Protein 2CJW (pdb70)

Structure (mmCIF, N/CA/C/O backbone):
data_2CJW
#
_entry.id   2CJW
#
_cell.length_a   116.617
_cell.length_b   116.617
_cell.length_c   81.409
_cell.angle_alpha   90.00
_cell.angle_beta   90.00
_cell.angle_gamma   120.00
#
_symmetry.space_group_name_H-M   'P 61'
#
loop_
_entity.id
_entity.type
_entity.pdbx_description
1 polymer 'GTP-BINDING PROTEIN GEM'
2 polymer 'GTP-BINDING PROTEIN GEM'
3 non-polymer "GUANOSINE-5'-DIPHOSPHATE"
4 non-polymer 'MAGNESIUM ION'
5 water water
#
loop_
_atom_site.group_PDB
_atom_site.id
_atom_site.type_symbol
_atom_site.label_atom_id
_atom_site.label_alt_id
_atom_site.label_comp_id
_atom_site.label_asym_id
_atom_site.label_entity_id
_atom_site.label_seq_id
_atom_site.pdbx_PDB_ins_code
_atom_site.Cartn_x
_atom_site.Cartn_y
_atom_site.Cartn_z
_atom_site.occupancy
_atom_site.B_iso_or_equiv
_atom_site.auth_seq_id
_atom_site.auth_comp_id
_atom_site.auth_asym_id
_atom_site.auth_atom_id
_atom_site.pdbx_PDB_model_num
ATOM 1 N N . MET A 1 4 ? 3.661 98.746 6.770 1.00 46.64 73 MET A N 1
ATOM 2 C CA . MET A 1 4 ? 2.930 97.609 6.130 1.00 46.46 73 MET A CA 1
ATOM 3 C C . MET A 1 4 ? 3.240 97.458 4.643 1.00 45.45 73 MET A C 1
ATOM 4 O O . MET A 1 4 ? 3.031 98.388 3.848 1.00 45.70 73 MET A O 1
ATOM 9 N N . THR A 1 5 ? 3.737 96.278 4.282 1.00 43.78 74 THR A N 1
ATOM 10 C CA . THR A 1 5 ? 4.038 95.947 2.894 1.00 42.26 74 THR A CA 1
ATOM 11 C C . THR A 1 5 ? 3.101 94.831 2.450 1.00 40.59 74 THR A C 1
ATOM 12 O O . THR A 1 5 ? 2.991 93.799 3.130 1.00 40.42 74 THR A O 1
ATOM 16 N N . TYR A 1 6 ? 2.433 95.038 1.313 1.00 38.31 75 TYR A N 1
ATOM 17 C CA . TYR A 1 6 ? 1.379 94.122 0.868 1.00 36.01 75 TYR A CA 1
ATOM 18 C C . TYR A 1 6 ? 1.849 93.121 -0.173 1.00 34.14 75 TYR A C 1
ATOM 19 O O . TYR A 1 6 ? 2.625 93.457 -1.060 1.00 33.42 75 TYR A O 1
ATOM 28 N N . TYR A 1 7 ? 1.345 91.896 -0.060 1.00 32.04 76 TYR A N 1
ATOM 29 C CA . TYR A 1 7 ? 1.638 90.835 -1.019 1.00 30.13 76 TYR A CA 1
ATOM 30 C C . TYR A 1 7 ? 0.323 90.217 -1.451 1.00 29.28 76 TYR A C 1
ATOM 31 O O . TYR A 1 7 ? -0.294 89.450 -0.706 1.00 28.79 76 TYR A O 1
ATOM 40 N N . ARG A 1 8 ? -0.120 90.578 -2.649 1.00 27.88 77 ARG A N 1
ATOM 41 C CA . ARG A 1 8 ? -1.390 90.110 -3.163 1.00 27.06 77 ARG A CA 1
ATOM 42 C C . ARG A 1 8 ? -1.184 88.759 -3.837 1.00 26.43 77 ARG A C 1
ATOM 43 O O . ARG A 1 8 ? -0.556 88.666 -4.904 1.00 25.98 77 ARG A O 1
ATOM 56 N N . VAL A 1 9 ? -1.708 87.719 -3.195 1.00 25.39 78 VAL A N 1
ATOM 57 C CA . VAL A 1 9 ? -1.466 86.331 -3.617 1.00 24.88 78 VAL A CA 1
ATOM 58 C C . VAL A 1 9 ? -2.781 85.709 -4.058 1.00 24.43 78 VAL A C 1
ATOM 59 O O . VAL A 1 9 ? -3.754 85.720 -3.315 1.00 24.46 78 VAL A O 1
ATOM 63 N N . VAL A 1 10 ? -2.813 85.169 -5.276 1.00 24.36 79 VAL A N 1
ATOM 64 C CA . VAL A 1 10 ? -4.048 84.647 -5.838 1.00 24.18 79 VAL A CA 1
ATOM 65 C C . VAL A 1 10 ? -3.965 83.137 -6.043 1.00 23.79 79 VAL A C 1
ATOM 66 O O . VAL A 1 10 ? -3.016 82.649 -6.645 1.00 24.26 79 VAL A O 1
ATOM 70 N N . LEU A 1 11 ? -4.965 82.417 -5.536 1.00 23.69 80 LEU A N 1
ATOM 71 C CA . LEU A 1 11 ? -5.083 80.971 -5.740 1.00 23.46 80 LEU A CA 1
ATOM 72 C C . LEU A 1 11 ? -5.913 80.679 -6.986 1.00 23.15 80 LEU A C 1
ATOM 73 O O . LEU A 1 11 ? -7.074 81.078 -7.075 1.00 23.87 80 LEU A O 1
ATOM 78 N N . ILE A 1 12 ? -5.317 79.977 -7.938 1.00 23.05 81 ILE A N 1
ATOM 79 C CA . ILE A 1 12 ? -6.057 79.495 -9.099 1.00 23.31 81 ILE A CA 1
ATOM 80 C C . ILE A 1 12 ? -5.755 78.003 -9.305 1.00 23.48 81 ILE A C 1
ATOM 81 O O . ILE A 1 12 ? -4.720 77.504 -8.837 1.00 23.19 81 ILE A O 1
ATOM 86 N N . GLY A 1 13 ? -6.678 77.301 -9.958 1.00 23.36 82 GLY A N 1
ATOM 87 C CA . GLY A 1 13 ? -6.576 75.864 -10.183 1.00 24.11 82 GLY A CA 1
ATOM 88 C C . GLY A 1 13 ? -7.938 75.234 -10.326 1.00 24.86 82 GLY A C 1
ATOM 89 O O . GLY A 1 13 ? -8.949 75.871 -10.002 1.00 24.87 82 GLY A O 1
ATOM 90 N N . GLU A 1 14 ? -7.979 73.990 -10.809 1.00 25.88 83 GLU A N 1
ATOM 91 C CA . GLU A 1 14 ? -9.243 73.262 -10.965 1.00 27.35 83 GLU A CA 1
ATOM 92 C C . GLU A 1 14 ? -10.033 73.134 -9.661 1.00 26.52 83 GLU A C 1
ATOM 93 O O . GLU A 1 14 ? -9.450 73.097 -8.574 1.00 24.82 83 GLU A O 1
ATOM 104 N N . GLN A 1 15 ? -11.357 73.138 -9.776 1.00 25.71 84 GLN A N 1
ATOM 105 C CA . GLN A 1 15 ? -12.216 72.899 -8.628 1.00 25.83 84 GLN A CA 1
ATOM 106 C C . GLN A 1 15 ? -11.833 71.595 -7.936 1.00 24.52 84 GLN A C 1
ATOM 107 O O . GLN A 1 15 ? -11.600 70.566 -8.588 1.00 24.02 84 GLN A O 1
ATOM 113 N N . GLY A 1 16 ? -11.739 71.660 -6.608 1.00 23.73 85 GLY A N 1
ATOM 114 C CA . GLY A 1 16 ? -11.536 70.468 -5.792 1.00 21.74 85 GLY A CA 1
ATOM 115 C C . GLY A 1 16 ? -10.087 70.144 -5.458 1.00 21.03 85 GLY A C 1
ATOM 116 O O . GLY A 1 16 ? -9.820 69.121 -4.833 1.00 21.65 85 GLY A O 1
ATOM 117 N N . VAL A 1 17 ? -9.147 70.990 -5.875 1.00 20.27 86 VAL A N 1
ATOM 118 C CA . VAL A 1 17 ? -7.725 70.688 -5.646 1.00 19.03 86 VAL A CA 1
ATOM 119 C C . VAL A 1 17 ? -7.259 71.098 -4.222 1.00 19.19 86 VAL A C 1
ATOM 120 O O . VAL A 1 17 ? -6.187 70.689 -3.779 1.00 18.65 86 VAL A O 1
ATOM 124 N N . GLY A 1 18 ? -8.070 71.899 -3.533 1.00 19.40 87 GLY A N 1
ATOM 125 C CA . GLY A 1 18 ? -7.780 72.325 -2.149 1.00 18.99 87 GLY A CA 1
ATOM 126 C C . GLY A 1 18 ? -7.410 73.785 -1.955 1.00 19.63 87 GLY A C 1
ATOM 127 O O . GLY A 1 18 ? -6.820 74.140 -0.933 1.00 19.01 87 GLY A O 1
ATOM 128 N N . LYS A 1 19 ? -7.773 74.646 -2.912 1.00 18.62 88 LYS A N 1
ATOM 129 C CA . LYS A 1 19 ? -7.501 76.077 -2.795 1.00 18.59 88 LYS A CA 1
ATOM 130 C C . LYS A 1 19 ? -8.135 76.686 -1.533 1.00 18.57 88 LYS A C 1
ATOM 131 O O . LYS A 1 19 ? -7.454 77.382 -0.774 1.00 18.14 88 LYS A O 1
ATOM 137 N N . SER A 1 20 ? -9.412 76.396 -1.308 1.00 18.22 89 SER A N 1
ATOM 138 C CA . SER A 1 20 ? -10.130 76.987 -0.154 1.00 19.44 89 SER A CA 1
ATOM 139 C C . SER A 1 20 ? -9.634 76.448 1.190 1.00 19.01 89 SER A C 1
ATOM 140 O O . SER A 1 20 ? -9.580 77.178 2.187 1.00 20.35 89 SER A O 1
ATOM 143 N N . THR A 1 21 ? -9.267 75.175 1.188 1.00 19.20 90 THR A N 1
ATOM 144 C CA . THR A 1 21 ? -8.738 74.479 2.361 1.00 18.83 90 THR A CA 1
ATOM 145 C C . THR A 1 21 ? -7.361 75.046 2.712 1.00 18.77 90 THR A C 1
ATOM 146 O O . THR A 1 21 ? -7.114 75.379 3.872 1.00 18.95 90 THR A O 1
ATOM 150 N N . LEU A 1 22 ? -6.480 75.204 1.718 1.00 17.93 91 LEU A N 1
ATOM 151 C CA . LEU A 1 22 ? -5.215 75.925 1.920 1.00 18.29 91 LEU A CA 1
ATOM 152 C C . LEU A 1 22 ? -5.403 77.338 2.499 1.00 19.05 91 LEU A C 1
ATOM 153 O O . LEU A 1 22 ? -4.739 77.720 3.498 1.00 18.41 91 LEU A O 1
ATOM 158 N N . ALA A 1 23 ? -6.300 78.105 1.879 1.00 18.77 92 ALA A N 1
ATOM 159 C CA . ALA A 1 23 ? -6.608 79.468 2.332 1.00 19.46 92 ALA A CA 1
ATOM 160 C C . ALA A 1 23 ? -7.070 79.503 3.795 1.00 20.31 92 ALA A C 1
ATOM 161 O O . ALA A 1 23 ? -6.624 80.354 4.582 1.00 20.66 92 ALA A O 1
ATOM 163 N N . ASN A 1 24 ? -7.962 78.588 4.143 1.00 20.79 93 ASN A N 1
ATOM 164 C CA . ASN A 1 24 ? -8.543 78.557 5.482 1.00 22.60 93 ASN A CA 1
ATOM 165 C C . ASN A 1 24 ? -7.583 78.058 6.558 1.00 23.13 93 ASN A C 1
ATOM 166 O O . ASN A 1 24 ? -7.618 78.554 7.690 1.00 22.85 93 ASN A O 1
ATOM 171 N N . ILE A 1 25 ? -6.728 77.098 6.192 1.00 22.94 94 ILE A N 1
ATOM 172 C CA . ILE A 1 25 ? -5.614 76.676 7.049 1.00 23.62 94 ILE A CA 1
ATOM 173 C C . ILE A 1 25 ? -4.639 77.821 7.317 1.00 24.20 94 ILE A C 1
ATOM 174 O O . ILE A 1 25 ? -4.223 78.037 8.464 1.00 23.63 94 ILE A O 1
ATOM 179 N N . PHE A 1 26 ? -4.286 78.554 6.266 1.00 24.48 95 PHE A N 1
ATOM 180 C CA . PHE A 1 26 ? -3.436 79.738 6.372 1.00 25.99 95 PHE A CA 1
ATOM 181 C C . PHE A 1 26 ? -4.054 80.783 7.314 1.00 26.83 95 PHE A C 1
ATOM 182 O O . PHE A 1 26 ? -3.366 81.302 8.191 1.00 26.90 95 PHE A O 1
ATOM 190 N N . ALA A 1 27 ? -5.345 81.059 7.120 1.00 27.53 96 ALA A N 1
ATOM 191 C CA . ALA A 1 27 ? -6.105 82.024 7.932 1.00 29.75 96 ALA A CA 1
ATOM 192 C C . ALA A 1 27 ? -6.268 81.574 9.389 1.00 31.00 96 ALA A C 1
ATOM 193 O O . ALA A 1 27 ? -6.226 82.399 10.303 1.00 30.95 96 ALA A O 1
ATOM 195 N N . GLY A 1 28 ? -6.465 80.267 9.580 1.00 32.27 97 GLY A N 1
ATOM 196 C CA . GLY A 1 28 ? -6.665 79.670 10.901 1.00 34.37 97 GLY A CA 1
ATOM 197 C C . GLY A 1 28 ? -5.414 79.657 11.758 1.00 35.72 97 GLY A C 1
ATOM 198 O O . GLY A 1 28 ? -5.483 79.920 12.964 1.00 36.02 97 GLY A O 1
ATOM 199 N N . VAL A 1 29 ? -4.271 79.361 11.140 1.00 36.37 98 VAL A N 1
ATOM 200 C CA . VAL A 1 29 ? -2.995 79.289 11.850 1.00 37.82 98 VAL A CA 1
ATOM 201 C C . VAL A 1 29 ? -2.524 80.670 12.333 1.00 38.97 98 VAL A C 1
ATOM 202 O O . VAL A 1 29 ? -2.029 80.804 13.462 1.00 39.26 98 VAL A O 1
ATOM 206 N N . HIS A 1 30 ? -2.704 81.690 11.493 1.00 39.85 99 HIS A N 1
ATOM 207 C CA . HIS A 1 30 ? -2.197 83.035 11.782 1.00 40.88 99 HIS A CA 1
ATOM 208 C C . HIS A 1 30 ? -3.272 83.934 12.384 1.00 41.93 99 HIS A C 1
ATOM 209 O O . HIS A 1 30 ? -4.404 83.984 11.892 1.00 41.97 99 HIS A O 1
ATOM 216 N N . ASP A 1 31 ? -2.915 84.629 13.463 1.00 42.99 100 ASP A N 1
ATOM 217 C CA . ASP A 1 31 ? -3.877 85.438 14.214 1.00 44.27 100 ASP A CA 1
ATOM 218 C C . ASP A 1 31 ? -4.291 86.688 13.444 1.00 45.03 100 ASP A C 1
ATOM 219 O O . ASP A 1 31 ? -3.444 87.384 12.884 1.00 45.47 100 ASP A O 1
ATOM 224 N N . SER A 1 32 ? -5.595 86.953 13.405 1.00 45.70 101 SER A N 1
ATOM 225 C CA . SER A 1 32 ? -6.121 88.166 12.779 1.00 46.32 101 SER A CA 1
ATOM 226 C C . SER A 1 32 ? -7.147 87.857 11.699 1.00 46.55 101 SER A C 1
ATOM 227 O O . SER A 1 32 ? -8.337 87.713 11.982 1.00 47.19 101 SER A O 1
ATOM 237 N N . GLU A 1 38 ? -12.095 92.585 5.513 1.00 55.08 107 GLU A N 1
ATOM 238 C CA . GLU A 1 38 ? -13.325 91.799 5.679 1.00 54.07 107 GLU A CA 1
ATOM 239 C C . GLU A 1 38 ? -14.453 92.254 4.752 1.00 53.47 107 GLU A C 1
ATOM 240 O O . GLU A 1 38 ? -15.314 91.454 4.367 1.00 53.66 107 GLU A O 1
ATOM 246 N N . VAL A 1 39 ? -14.433 93.539 4.396 1.00 52.53 108 VAL A N 1
ATOM 247 C CA . VAL A 1 39 ? -15.414 94.136 3.479 1.00 51.47 108 VAL A CA 1
ATOM 248 C C . VAL A 1 39 ? -15.366 93.535 2.054 1.00 50.58 108 VAL A C 1
ATOM 249 O O . VAL A 1 39 ? -16.359 93.571 1.323 1.00 50.46 108 VAL A O 1
ATOM 253 N N . LEU A 1 40 ? -14.219 92.966 1.680 1.00 49.60 109 LEU A N 1
ATOM 254 C CA . LEU A 1 40 ? -14.041 92.348 0.356 1.00 48.66 109 LEU A CA 1
ATOM 255 C C . LEU A 1 40 ? -14.808 91.035 0.179 1.00 47.78 109 LEU A C 1
ATOM 256 O O . LEU A 1 40 ? -15.062 90.605 -0.954 1.00 47.75 109 LEU A O 1
ATOM 261 N N . GLY A 1 41 ? -15.167 90.401 1.292 1.00 46.37 110 GLY A N 1
ATOM 262 C CA . GLY A 1 41 ? -15.989 89.194 1.246 1.00 44.71 110 GLY A CA 1
ATOM 263 C C . GLY A 1 41 ? -15.342 87.960 1.838 1.00 43.18 110 GLY A C 1
ATOM 264 O O . GLY A 1 41 ? -14.208 88.005 2.316 1.00 42.83 110 GLY A O 1
ATOM 265 N N . GLU A 1 42 ? -16.077 86.852 1.776 1.00 41.91 111 GLU A N 1
ATOM 266 C CA . GLU A 1 42 ? -15.684 85.595 2.413 1.00 40.82 111 GLU A CA 1
ATOM 267 C C . GLU A 1 42 ? -14.542 84.836 1.714 1.00 39.34 111 GLU A C 1
ATOM 268 O O . GLU A 1 42 ? -14.045 83.849 2.248 1.00 39.26 111 GLU A O 1
ATOM 274 N N . ASP A 1 43 ? -14.118 85.296 0.539 1.00 37.19 112 ASP A N 1
ATOM 275 C CA . ASP A 1 43 ? -13.051 84.603 -0.196 1.00 35.69 112 ASP A CA 1
ATOM 276 C C . ASP A 1 43 ? -11.703 85.346 -0.213 1.00 34.52 112 ASP A C 1
ATOM 277 O O . ASP A 1 43 ? -10.797 84.996 -0.973 1.00 34.18 112 ASP A O 1
ATOM 282 N N . THR A 1 44 ? -11.585 86.353 0.648 1.00 33.30 113 THR A N 1
ATOM 283 C CA . THR A 1 44 ? -10.364 87.127 0.824 1.00 32.26 113 THR A CA 1
ATOM 284 C C . THR A 1 44 ? -9.878 86.965 2.273 1.00 32.21 113 THR A C 1
ATOM 285 O O . THR A 1 44 ? -10.677 87.029 3.210 1.00 31.59 113 THR A O 1
ATOM 289 N N . TYR A 1 45 ? -8.574 86.740 2.437 1.00 31.52 114 TYR A N 1
ATOM 290 C CA . TYR A 1 45 ? -7.964 86.510 3.748 1.00 31.36 114 TYR A CA 1
ATOM 291 C C . TYR A 1 45 ? -6.733 87.392 3.867 1.00 31.55 114 TYR A C 1
ATOM 292 O O . TYR A 1 45 ? -5.941 87.478 2.936 1.00 32.04 114 TYR A O 1
ATOM 301 N N . GLU A 1 46 ? -6.585 88.075 4.996 1.00 31.73 115 GLU A N 1
ATOM 302 C CA . GLU A 1 46 ? -5.425 88.934 5.216 1.00 32.09 115 GLU A CA 1
ATOM 303 C C . GLU A 1 46 ? -4.736 88.523 6.502 1.00 32.18 115 GLU A C 1
ATOM 304 O O . GLU A 1 46 ? -5.378 88.458 7.552 1.00 31.87 115 GLU A O 1
ATOM 310 N N . ARG A 1 47 ? -3.439 88.239 6.402 1.00 32.26 116 ARG A N 1
ATOM 311 C CA . ARG A 1 47 ? -2.617 87.875 7.555 1.00 32.51 116 ARG A CA 1
ATOM 312 C C . ARG A 1 47 ? -1.229 88.475 7.407 1.00 32.72 116 ARG A C 1
ATOM 313 O O . ARG A 1 47 ? -0.695 88.557 6.298 1.00 32.23 116 ARG A O 1
ATOM 321 N N . THR A 1 48 ? -0.645 88.903 8.527 1.00 33.19 117 THR A N 1
ATOM 322 C CA . THR A 1 48 ? 0.730 89.394 8.524 1.00 33.72 117 THR A CA 1
ATOM 323 C C . THR A 1 48 ? 1.702 88.364 9.103 1.00 34.45 117 THR A C 1
ATOM 324 O O . THR A 1 48 ? 1.510 87.846 10.211 1.00 34.42 117 THR A O 1
ATOM 328 N N . LEU A 1 49 ? 2.739 88.080 8.322 1.00 35.24 118 LEU A N 1
ATOM 329 C CA . LEU A 1 49 ? 3.772 87.110 8.653 1.00 36.36 118 LEU A CA 1
ATOM 330 C C . LEU A 1 49 ? 5.112 87.788 8.882 1.00 36.56 118 LEU A C 1
ATOM 331 O O . LEU A 1 49 ? 5.361 88.881 8.373 1.00 36.57 118 LEU A O 1
ATOM 336 N N . MET A 1 50 ? 5.975 87.123 9.641 1.00 36.71 119 MET A N 1
ATOM 337 C CA . MET A 1 50 ? 7.369 87.521 9.743 1.00 37.35 119 MET A CA 1
ATOM 338 C C . MET A 1 50 ? 8.171 86.669 8.771 1.00 37.31 119 MET A C 1
ATOM 339 O O . MET A 1 50 ? 8.144 85.442 8.855 1.00 37.95 119 MET A O 1
ATOM 344 N N . VAL A 1 51 ? 8.866 87.313 7.836 1.00 37.36 120 VAL A N 1
ATOM 345 C CA . VAL A 1 51 ? 9.730 86.597 6.889 1.00 37.53 120 VAL A CA 1
ATOM 346 C C . VAL A 1 51 ? 11.105 87.258 6.836 1.00 38.03 120 VAL A C 1
ATOM 347 O O . VAL A 1 51 ? 11.228 88.437 6.487 1.00 38.04 120 VAL A O 1
ATOM 351 N N . ASP A 1 52 ? 12.132 86.485 7.190 1.00 38.91 121 ASP A N 1
ATOM 352 C CA . ASP A 1 52 ? 13.520 86.954 7.242 1.00 39.58 121 ASP A CA 1
ATOM 353 C C . ASP A 1 52 ? 13.679 88.250 8.047 1.00 40.09 121 ASP A C 1
ATOM 354 O O . ASP A 1 52 ? 14.419 89.155 7.646 1.00 40.22 121 ASP A O 1
ATOM 359 N N . GLY A 1 53 ? 12.972 88.325 9.177 1.00 40.48 122 GLY A N 1
ATOM 360 C CA . GLY A 1 53 ? 13.042 89.473 10.084 1.00 40.75 122 GLY A CA 1
ATOM 361 C C . GLY A 1 53 ? 12.350 90.732 9.592 1.00 40.80 122 GLY A C 1
ATOM 362 O O . GLY A 1 53 ? 12.736 91.845 9.965 1.00 41.23 122 GLY A O 1
ATOM 363 N N . GLU A 1 54 ? 11.328 90.562 8.755 1.00 40.46 123 GLU A N 1
ATOM 364 C CA . GLU A 1 54 ? 10.550 91.686 8.244 1.00 40.01 123 GLU A CA 1
ATOM 365 C C . GLU A 1 54 ? 9.10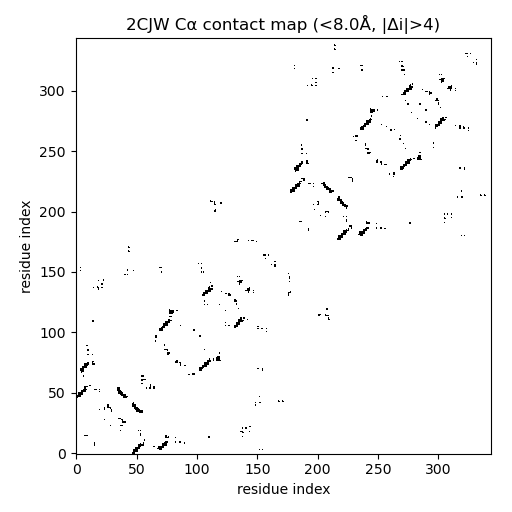4 91.255 8.046 1.00 39.19 123 GLU A C 1
ATOM 366 O O . GLU A 1 54 ? 8.845 90.166 7.521 1.00 38.96 123 GLU A O 1
ATOM 372 N N . SER A 1 55 ? 8.172 92.106 8.480 1.00 37.95 124 SER A N 1
ATOM 373 C CA . SER A 1 55 ? 6.742 91.824 8.384 1.00 36.82 124 SER A CA 1
ATOM 374 C C . SER A 1 55 ? 6.274 91.818 6.933 1.00 35.84 124 SER A C 1
ATOM 375 O O . SER A 1 55 ? 6.746 92.609 6.110 1.00 35.83 124 SER A O 1
ATOM 378 N N . ALA A 1 56 ? 5.344 90.917 6.637 1.00 34.34 125 ALA A N 1
ATOM 379 C CA . ALA A 1 56 ? 4.795 90.761 5.305 1.00 32.97 125 ALA A CA 1
ATOM 380 C C . ALA A 1 56 ? 3.299 90.553 5.426 1.00 31.95 125 ALA A C 1
ATOM 381 O O . ALA A 1 56 ? 2.846 89.594 6.055 1.00 31.96 125 ALA A O 1
ATOM 383 N N . THR A 1 57 ? 2.526 91.460 4.843 1.00 30.96 126 THR A N 1
ATOM 384 C CA . THR A 1 57 ? 1.073 91.375 4.916 1.00 30.40 126 THR A CA 1
ATOM 385 C C . THR A 1 57 ? 0.520 90.745 3.639 1.00 29.88 126 THR A C 1
ATOM 386 O O . THR A 1 57 ? 0.486 91.377 2.577 1.00 29.18 126 THR A O 1
ATOM 390 N N . ILE A 1 58 ? 0.107 89.488 3.757 1.00 28.93 127 ILE A N 1
ATOM 391 C CA . ILE A 1 58 ? -0.418 88.738 2.626 1.00 28.33 127 ILE A CA 1
ATOM 392 C C . ILE A 1 58 ? -1.917 88.986 2.501 1.00 28.06 127 ILE A C 1
ATOM 393 O O . ILE A 1 58 ? -2.671 88.830 3.468 1.00 27.89 127 ILE A O 1
ATOM 398 N N . ILE A 1 59 ? -2.336 89.427 1.318 1.00 26.98 128 ILE A N 1
ATOM 399 C CA . ILE A 1 59 ? -3.745 89.485 0.992 1.00 26.42 128 ILE A CA 1
ATOM 400 C C . ILE A 1 59 ? -4.011 88.302 0.075 1.00 26.56 128 ILE A C 1
ATOM 401 O O . ILE A 1 59 ? -3.573 88.297 -1.085 1.00 25.92 128 ILE A O 1
ATOM 406 N N . LEU A 1 60 ? -4.726 87.308 0.596 1.00 25.86 129 LEU A N 1
ATOM 407 C CA . LEU A 1 60 ? -4.896 86.050 -0.120 1.00 26.44 129 LEU A CA 1
ATOM 408 C C . LEU A 1 60 ? -6.280 85.951 -0.743 1.00 26.91 129 LEU A C 1
ATOM 409 O O . LEU A 1 60 ? -7.304 85.993 -0.061 1.00 27.11 129 LEU A O 1
ATOM 414 N N . LEU A 1 61 ? -6.294 85.820 -2.063 1.00 27.58 130 LEU A N 1
ATOM 415 C CA . LEU A 1 61 ? -7.530 85.864 -2.819 1.00 28.54 130 LEU A CA 1
ATOM 416 C C . LE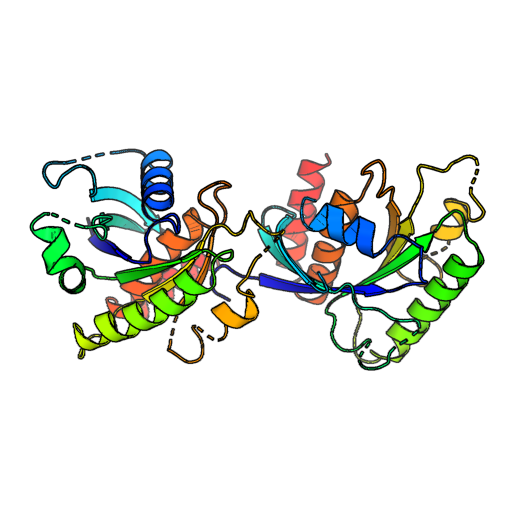U A 1 61 ? -7.895 84.482 -3.355 1.00 29.40 130 LEU A C 1
ATOM 417 O O . LEU A 1 61 ? -7.142 83.885 -4.137 1.00 28.81 130 LEU A O 1
ATOM 422 N N . ASP A 1 62 ? -9.050 83.985 -2.911 1.00 29.92 131 ASP A N 1
ATOM 423 C CA . ASP A 1 62 ? -9.542 82.659 -3.266 1.00 31.42 131 ASP A CA 1
ATOM 424 C C . ASP A 1 62 ? -10.920 82.722 -3.953 1.00 32.77 131 ASP A C 1
ATOM 425 O O . ASP A 1 62 ? -11.857 82.046 -3.547 1.00 32.95 131 ASP A O 1
ATOM 430 N N . MET A 1 63 ? -11.064 83.530 -4.997 1.00 35.22 132 MET A N 1
ATOM 431 C CA . MET A 1 63 ? -12.377 83.591 -5.657 1.00 37.30 132 MET A CA 1
ATOM 432 C C . MET A 1 63 ? -12.375 83.116 -7.122 1.00 38.41 132 MET A C 1
ATOM 433 O O . MET A 1 63 ? -13.093 83.670 -7.964 1.00 38.31 132 MET A O 1
ATOM 438 N N . TRP A 1 64 ? -11.592 82.071 -7.400 1.00 39.28 133 TRP A N 1
ATOM 439 C CA . TRP A 1 64 ? -11.489 81.498 -8.754 1.00 40.57 133 TRP A CA 1
ATOM 440 C C . TRP A 1 64 ? -12.788 80.837 -9.254 1.00 41.52 133 TRP A C 1
ATOM 441 O O . TRP A 1 64 ? -13.141 80.967 -10.432 1.00 41.62 133 TRP A O 1
ATOM 452 N N . GLU A 1 65 ? -13.487 80.138 -8.358 1.00 42.59 134 GLU A N 1
ATOM 453 C CA . GLU A 1 65 ? -14.716 79.405 -8.694 1.00 43.77 134 GLU A CA 1
ATOM 454 C C . GLU A 1 65 ? -15.856 80.332 -9.129 1.00 44.60 134 GLU A C 1
ATOM 455 O O . GLU A 1 65 ? -16.069 81.399 -8.538 1.00 44.65 134 GLU A O 1
ATOM 461 N N . ASN A 1 66 ? -16.582 79.907 -10.165 1.00 45.31 135 ASN A N 1
ATOM 462 C CA . ASN A 1 66 ? -17.734 80.649 -10.689 1.00 45.99 135 ASN A CA 1
ATOM 463 C C . ASN A 1 66 ? -18.779 81.010 -9.629 1.00 46.40 135 ASN A C 1
ATOM 464 O O . ASN A 1 66 ? -19.249 80.150 -8.880 1.00 46.94 135 ASN A O 1
ATOM 469 N N . GLU A 1 71 ? -17.712 88.806 -6.556 1.00 53.00 140 GLU A N 1
ATOM 470 C CA . GLU A 1 71 ? -18.121 88.626 -7.948 1.00 52.83 140 GLU A CA 1
ATOM 471 C C . GLU A 1 71 ? -17.262 89.441 -8.924 1.00 52.36 140 GLU A C 1
ATOM 472 O O . GLU A 1 71 ? -16.802 88.906 -9.939 1.00 52.27 140 GLU A O 1
ATOM 478 N N . TRP A 1 72 ? -17.055 90.728 -8.625 1.00 51.76 141 TRP A N 1
ATOM 479 C CA . TRP A 1 72 ? -16.220 91.580 -9.485 1.00 51.03 141 TRP A CA 1
ATOM 480 C C . TRP A 1 72 ? -14.782 91.064 -9.538 1.00 50.44 141 TRP A C 1
ATOM 481 O O . TRP A 1 72 ? -14.220 90.890 -10.619 1.00 50.17 141 TRP A O 1
ATOM 492 N N . LEU A 1 73 ? -14.198 90.816 -8.366 1.00 49.83 142 LEU A N 1
ATOM 493 C CA . LEU A 1 73 ? -12.840 90.283 -8.274 1.00 49.53 142 LEU A CA 1
ATOM 494 C C . LEU A 1 73 ? -12.659 88.961 -9.027 1.00 49.17 142 LEU 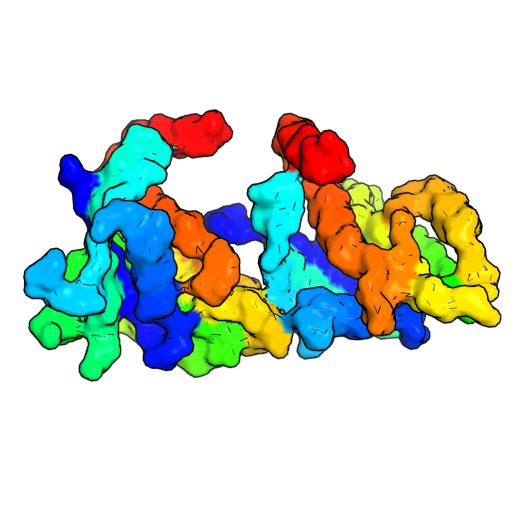A C 1
ATOM 495 O O . LEU A 1 73 ? -11.598 88.719 -9.600 1.00 49.09 142 LEU A O 1
ATOM 500 N N . HIS A 1 74 ? -13.696 88.126 -9.035 1.00 49.05 143 HIS A N 1
ATOM 501 C CA . HIS A 1 74 ? -13.666 86.855 -9.763 1.00 49.16 143 HIS A CA 1
ATOM 502 C C . HIS A 1 74 ? -13.375 87.049 -11.253 1.00 49.06 143 HIS A C 1
ATOM 503 O O . HIS A 1 74 ? -12.541 86.338 -11.825 1.00 48.94 143 HIS A O 1
ATOM 510 N N . ASP A 1 75 ? -14.056 88.020 -11.862 1.00 48.87 144 ASP A N 1
ATOM 511 C CA . ASP A 1 75 ? -13.916 88.315 -13.291 1.00 48.78 144 ASP A CA 1
ATOM 512 C C . ASP A 1 75 ? -12.594 89.006 -13.631 1.00 48.25 144 ASP A C 1
ATOM 513 O O . ASP A 1 75 ? -12.298 89.241 -14.803 1.00 48.60 144 ASP A O 1
ATOM 518 N N . HIS A 1 76 ? -11.803 89.330 -12.610 1.00 47.44 145 HIS A N 1
ATOM 519 C CA . HIS A 1 76 ? -10.540 90.038 -12.813 1.00 46.82 145 HIS A CA 1
ATOM 520 C C . HIS A 1 76 ? -9.372 89.388 -12.058 1.00 46.26 145 HIS A C 1
ATOM 521 O O . HIS A 1 76 ? -8.352 90.035 -11.793 1.00 45.82 145 HIS A O 1
ATOM 528 N N . CYS A 1 77 ? -9.524 88.100 -11.740 1.00 45.79 146 CYS A N 1
ATOM 529 C CA . CYS A 1 77 ? -8.530 87.357 -10.945 1.00 45.38 146 CYS A CA 1
ATOM 530 C C . CYS A 1 77 ? -7.109 87.415 -11.517 1.00 44.45 146 CYS A C 1
ATOM 531 O O . CYS A 1 77 ? -6.140 87.512 -10.761 1.00 44.07 146 CYS A O 1
ATOM 534 N N . MET A 1 78 ? -6.994 87.376 -12.846 1.00 43.78 147 MET A N 1
ATOM 535 C CA . MET A 1 78 ? -5.686 87.383 -13.526 1.00 43.25 147 MET A CA 1
ATOM 536 C C . MET A 1 78 ? -4.930 88.717 -13.468 1.00 42.75 147 MET A C 1
ATOM 537 O O . MET A 1 78 ? -3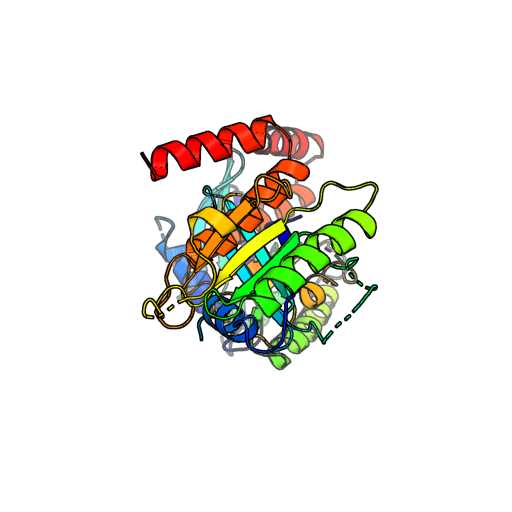.734 88.767 -13.768 1.00 42.11 147 MET A O 1
ATOM 542 N N . GLN A 1 79 ? -5.616 89.784 -13.062 1.00 42.37 148 GLN A N 1
ATOM 543 C CA . GLN A 1 79 ? -5.048 91.133 -13.146 1.00 42.25 148 GLN A CA 1
ATOM 544 C C . GLN A 1 79 ? -4.566 91.759 -11.834 1.00 41.54 148 GLN A C 1
ATOM 545 O O . GLN A 1 79 ? -3.781 92.712 -11.855 1.00 42.10 148 GLN A O 1
ATOM 551 N N . VAL A 1 80 ? -5.009 91.223 -10.702 1.00 40.53 149 VAL A N 1
ATOM 552 C CA . VAL A 1 80 ? -4.806 91.900 -9.415 1.00 39.39 149 VAL A CA 1
ATOM 553 C C . VAL A 1 80 ? -3.626 91.401 -8.574 1.00 38.21 149 VAL A C 1
ATOM 554 O O . VAL A 1 80 ? -3.098 92.136 -7.732 1.00 38.45 149 VAL A O 1
ATOM 558 N N . GLY A 1 81 ? -3.210 90.161 -8.807 1.00 36.27 150 GLY A N 1
ATOM 559 C CA . GLY A 1 81 ? -2.158 89.546 -8.003 1.00 34.39 150 GLY A CA 1
ATOM 560 C C . GLY A 1 81 ? -0.751 90.036 -8.265 1.00 33.15 150 GLY A C 1
ATOM 561 O O . GLY A 1 81 ? -0.410 90.407 -9.396 1.00 33.36 150 GLY A O 1
ATOM 562 N N . ASP A 1 82 ? 0.056 90.044 -7.204 1.00 31.45 151 ASP A N 1
ATOM 563 C CA . ASP A 1 82 ? 1.504 90.214 -7.281 1.00 30.14 151 ASP A CA 1
ATOM 564 C C . ASP A 1 82 ? 2.159 88.875 -7.521 1.00 29.13 151 ASP A C 1
ATOM 565 O O . ASP A 1 82 ? 3.337 88.809 -7.865 1.00 29.08 151 ASP A O 1
ATOM 570 N N . ALA A 1 83 ? 1.398 87.806 -7.300 1.00 27.75 152 ALA A N 1
ATOM 571 C CA . ALA A 1 83 ? 1.935 86.455 -7.315 1.00 26.63 152 ALA A CA 1
ATOM 572 C C . ALA A 1 83 ? 0.802 85.455 -7.372 1.00 25.87 152 ALA A C 1
ATOM 573 O O . ALA A 1 83 ? -0.270 85.676 -6.796 1.00 25.35 152 ALA A O 1
ATOM 575 N N . TYR A 1 84 ? 1.042 84.356 -8.083 1.00 24.97 153 TYR A N 1
ATOM 576 C CA . TYR A 1 84 ? 0.001 83.371 -8.341 1.00 24.23 153 TYR A CA 1
ATOM 577 C C . TYR A 1 84 ? 0.410 81.995 -7.850 1.00 23.28 153 TYR A C 1
ATOM 578 O O . TYR A 1 84 ? 1.536 81.558 -8.041 1.00 23.47 153 TYR A O 1
ATOM 587 N N . LEU A 1 85 ? -0.524 81.338 -7.179 1.00 22.58 154 LEU A N 1
ATOM 588 C CA . LEU A 1 85 ? -0.344 79.971 -6.777 1.00 21.15 154 LEU A CA 1
ATOM 589 C C . LEU A 1 85 ? -1.219 79.140 -7.694 1.00 20.03 154 LEU A C 1
ATOM 590 O O . LEU A 1 85 ? -2.452 79.206 -7.652 1.00 19.23 154 LEU A O 1
ATOM 595 N N . ILE A 1 86 ? -0.565 78.376 -8.552 1.00 19.40 155 ILE A N 1
ATOM 596 C CA . ILE A 1 86 ? -1.289 77.486 -9.443 1.00 19.25 155 ILE A CA 1
ATOM 597 C C . ILE A 1 86 ? -1.287 76.107 -8.820 1.00 18.12 155 ILE A C 1
ATOM 598 O O . ILE A 1 86 ? -0.267 75.413 -8.807 1.00 18.47 155 ILE A O 1
ATOM 603 N N . VAL A 1 87 ? -2.452 75.716 -8.314 1.00 18.34 156 VAL A N 1
ATOM 604 C CA . VAL A 1 87 ? -2.590 74.512 -7.510 1.00 17.25 156 VAL A CA 1
ATOM 605 C C . VAL A 1 87 ? -3.206 73.385 -8.311 1.00 17.33 156 VAL A C 1
ATOM 606 O O . VAL A 1 87 ? -4.202 73.575 -9.021 1.00 18.22 156 VAL A O 1
ATOM 610 N N . TYR A 1 88 ? -2.606 72.212 -8.182 1.00 16.62 157 TYR A N 1
ATOM 611 C CA . TYR A 1 88 ? -3.222 70.982 -8.653 1.00 16.80 157 TYR A CA 1
ATOM 612 C C . TYR A 1 88 ? -3.248 70.002 -7.498 1.00 16.99 157 TYR A C 1
ATOM 613 O O . TYR A 1 88 ? -2.636 70.245 -6.450 1.00 17.23 157 TYR A O 1
ATOM 622 N N . SER A 1 89 ? -3.988 68.913 -7.667 1.00 16.82 158 SER A N 1
ATOM 623 C CA . SER A 1 89 ? -3.905 67.812 -6.713 1.00 17.73 158 SER A CA 1
ATOM 624 C C . SER A 1 89 ? -3.034 66.702 -7.274 1.00 17.84 158 SER A C 1
ATOM 625 O O . SER A 1 89 ? -3.226 66.280 -8.422 1.00 17.75 158 SER A O 1
ATOM 628 N N . ILE A 1 90 ? -2.088 66.221 -6.469 1.00 17.99 159 ILE A N 1
ATOM 629 C CA . ILE A 1 90 ? -1.217 65.104 -6.888 1.00 18.52 159 ILE A CA 1
ATOM 630 C C . ILE A 1 90 ? -1.991 63.828 -7.241 1.00 18.90 159 ILE A C 1
ATOM 631 O O . ILE A 1 90 ? -1.442 62.938 -7.892 1.00 19.08 159 ILE A O 1
ATOM 636 N N . THR A 1 91 ? -3.256 63.744 -6.810 1.00 19.74 160 THR A N 1
ATOM 637 C CA . THR A 1 91 ? -4.088 62.567 -7.082 1.00 20.40 160 THR A CA 1
ATOM 638 C C . THR A 1 91 ? -4.940 62.698 -8.352 1.00 20.82 160 THR A C 1
ATOM 639 O O . THR A 1 91 ? -5.654 61.763 -8.704 1.00 21.57 160 THR A O 1
ATOM 643 N N . ASP A 1 92 ? -4.861 63.843 -9.034 1.00 21.30 161 ASP A N 1
ATOM 644 C CA . ASP A 1 92 ? -5.747 64.113 -10.175 1.00 21.43 161 ASP A CA 1
ATOM 645 C C . ASP A 1 92 ? -4.973 64.661 -11.385 1.00 20.22 161 ASP A C 1
ATOM 646 O O . ASP A 1 92 ? -4.627 65.842 -11.443 1.00 18.69 161 ASP A O 1
ATOM 651 N N . ARG A 1 93 ? -4.703 63.786 -12.348 1.00 20.08 162 ARG A N 1
ATOM 652 C CA . ARG A 1 93 ? -3.967 64.174 -13.557 1.00 20.12 162 ARG A CA 1
ATOM 653 C C . ARG A 1 93 ? -4.635 65.337 -14.281 1.00 19.80 162 ARG A C 1
ATOM 654 O O . ARG A 1 93 ? -3.961 66.230 -14.773 1.00 20.20 162 ARG A O 1
ATOM 662 N N . ALA A 1 94 ? -5.963 65.320 -14.322 1.00 19.71 163 ALA A N 1
ATOM 663 C CA . ALA A 1 94 ? -6.741 66.348 -15.005 1.00 19.62 163 ALA A CA 1
ATOM 664 C C . ALA A 1 94 ? -6.456 67.752 -14.451 1.00 18.99 163 ALA A C 1
ATOM 665 O O . ALA A 1 94 ? -6.341 68.730 -15.205 1.00 18.17 163 ALA A O 1
ATOM 667 N N . SER A 1 95 ? -6.315 67.843 -13.122 1.00 18.17 164 SER A N 1
ATOM 668 C CA . SER A 1 95 ? -5.992 69.107 -12.467 1.00 17.06 164 SER A CA 1
ATOM 669 C C . SER A 1 95 ? -4.580 69.596 -12.811 1.00 16.55 164 SER A C 1
ATOM 670 O O . SER A 1 95 ? -4.351 70.802 -12.898 1.00 15.83 164 SER A O 1
ATOM 673 N N . PHE A 1 96 ? -3.648 68.657 -13.000 1.00 16.53 165 PHE A N 1
ATOM 674 C CA . PHE A 1 96 ? -2.268 68.955 -13.407 1.00 17.17 165 PHE A CA 1
ATOM 675 C C . PHE A 1 96 ? -2.267 69.573 -14.817 1.00 17.44 165 PHE A C 1
ATOM 676 O O . PHE A 1 96 ? -1.600 70.577 -15.068 1.00 17.10 165 PHE A O 1
ATOM 684 N N . GLU A 1 97 ? -3.053 68.977 -15.717 1.00 18.53 166 GLU A N 1
ATOM 685 C CA . GLU A 1 97 ? -3.252 69.541 -17.065 1.00 20.09 166 GLU A CA 1
ATOM 686 C C . GLU A 1 97 ? -3.916 70.905 -17.037 1.00 20.54 166 GLU A C 1
ATOM 687 O O . GLU A 1 97 ? -3.498 71.816 -17.751 1.00 21.32 166 GLU A O 1
ATOM 693 N N . LYS A 1 98 ? -4.928 71.058 -16.188 1.00 21.30 167 LYS A N 1
ATOM 694 C CA . LYS A 1 98 ? -5.567 72.343 -16.010 1.00 22.45 167 LYS A CA 1
ATOM 695 C C . LYS A 1 98 ? -4.565 73.415 -15.584 1.00 21.97 167 LYS A C 1
ATOM 696 O O . LYS A 1 98 ? -4.671 74.575 -16.009 1.00 22.10 167 LYS A O 1
ATOM 702 N N . ALA A 1 99 ? -3.573 73.033 -14.768 1.00 21.63 168 ALA A N 1
ATOM 703 C CA . ALA A 1 99 ? -2.550 73.994 -14.326 1.00 21.54 168 ALA A CA 1
ATOM 704 C C . ALA A 1 99 ? -1.759 74.588 -15.500 1.00 21.82 168 ALA A C 1
ATOM 705 O O . ALA A 1 99 ? -1.382 75.760 -15.478 1.00 20.96 168 ALA A O 1
ATOM 707 N N . SER A 1 100 ? -1.511 73.777 -16.525 1.00 22.78 169 SER A N 1
ATOM 708 C CA . SER A 1 100 ? -0.876 74.265 -17.754 1.00 23.28 169 SER A CA 1
ATOM 709 C C . SER A 1 100 ? -1.750 75.289 -18.494 1.00 23.50 169 SER A C 1
ATOM 710 O O . SER A 1 100 ? -1.254 76.334 -18.925 1.00 24.21 169 SER A O 1
ATOM 713 N N . GLU A 1 101 ? -3.030 74.969 -18.661 1.00 24.58 170 GLU A N 1
ATOM 714 C CA . GLU A 1 101 ? -4.016 75.890 -19.255 1.00 26.11 170 GLU A CA 1
ATOM 715 C C . GLU A 1 101 ? -3.957 77.243 -18.518 1.00 26.11 170 GLU A C 1
ATOM 716 O O . GLU A 1 101 ? -3.849 78.321 -19.135 1.00 25.62 170 GLU A O 1
ATOM 722 N N . LEU A 1 102 ? -3.940 77.171 -17.187 1.00 25.68 171 LEU A N 1
ATOM 723 C CA . LEU A 1 102 ? -3.839 78.355 -16.341 1.00 26.01 171 LEU A CA 1
ATOM 724 C C . LEU A 1 102 ? -2.530 79.124 -16.464 1.00 25.96 171 LEU A C 1
ATOM 725 O O . LEU A 1 102 ? -2.546 80.352 -16.507 1.00 26.50 171 LEU A O 1
ATOM 730 N N . ARG A 1 103 ? -1.405 78.419 -16.517 1.00 26.51 172 ARG A N 1
ATOM 731 C CA . ARG A 1 103 ? -0.100 79.053 -16.761 1.00 27.43 172 ARG A CA 1
ATOM 732 C C . ARG A 1 103 ? -0.103 79.913 -18.037 1.00 28.41 172 ARG A C 1
ATOM 733 O O . ARG A 1 103 ? 0.402 81.048 -18.037 1.00 27.86 172 ARG A O 1
ATOM 741 N N . ILE A 1 104 ? -0.642 79.344 -19.114 1.00 29.43 173 ILE A N 1
ATOM 742 C CA . ILE A 1 104 ? -0.717 80.033 -20.407 1.00 30.97 173 ILE A CA 1
ATOM 743 C C . ILE A 1 104 ? -1.634 81.254 -20.303 1.00 31.66 173 ILE A C 1
ATOM 744 O O . ILE A 1 104 ? -1.221 82.363 -20.638 1.00 31.77 173 ILE A O 1
ATOM 749 N N . GLN A 1 105 ? -2.857 81.044 -19.810 1.00 32.89 174 GLN A N 1
ATOM 750 C CA . GLN A 1 105 ? -3.825 82.124 -19.615 1.00 34.26 174 GLN A CA 1
ATOM 751 C C . GLN A 1 105 ? -3.220 83.281 -18.806 1.00 34.93 174 GLN A C 1
ATOM 752 O O . GLN A 1 105 ? -3.369 84.454 -19.182 1.00 34.55 174 GLN A O 1
ATOM 758 N N . LEU A 1 106 ? -2.503 82.950 -17.728 1.00 35.41 175 LEU A N 1
ATOM 759 C CA . LEU A 1 106 ? -1.883 83.964 -16.860 1.00 36.28 175 LEU A CA 1
ATOM 760 C C . LEU A 1 106 ? -0.725 84.719 -17.519 1.00 37.32 175 LEU A C 1
ATOM 761 O O . LEU A 1 106 ? -0.630 85.945 -17.407 1.00 37.13 175 LEU A O 1
ATOM 766 N N . ARG A 1 107 ? 0.164 84.009 -18.200 1.00 38.68 176 ARG A N 1
ATOM 767 C CA . ARG A 1 107 ? 1.287 84.708 -18.819 1.00 40.63 176 ARG A CA 1
ATOM 768 C C . ARG A 1 107 ? 0.890 85.477 -20.092 1.00 41.62 176 ARG A C 1
ATOM 769 O O . ARG A 1 107 ? 1.614 86.370 -20.543 1.00 41.79 176 ARG A O 1
ATOM 777 N N . ARG A 1 108 ? -0.283 85.139 -20.625 1.00 42.87 177 ARG A N 1
ATOM 778 C CA . ARG A 1 108 ? -0.924 85.885 -21.705 1.00 44.53 177 ARG A CA 1
ATOM 779 C C . ARG A 1 108 ? -1.505 87.206 -21.169 1.00 45.09 177 ARG A C 1
ATOM 780 O O . ARG A 1 108 ? -1.366 88.259 -21.802 1.00 45.00 177 ARG A O 1
ATOM 788 N N . ALA A 1 109 ? -2.149 87.141 -20.004 1.00 45.56 178 ALA A N 1
ATOM 789 C CA . ALA A 1 109 ? -2.732 88.321 -19.361 1.00 46.39 178 ALA A CA 1
ATOM 790 C C . ALA A 1 109 ? -1.706 89.310 -18.786 1.00 47.04 178 ALA A C 1
ATOM 791 O O . ALA A 1 109 ? -2.005 90.502 -18.659 1.00 47.32 178 ALA A O 1
ATOM 793 N N . ARG A 1 110 ? -0.512 88.825 -18.441 1.00 47.78 179 ARG A N 1
ATOM 794 C CA . ARG A 1 110 ? 0.527 89.665 -17.823 1.00 48.71 179 ARG A CA 1
ATOM 795 C C . ARG A 1 110 ? 1.855 89.586 -18.586 1.00 49.54 179 ARG A C 1
ATOM 796 O O . ARG A 1 110 ? 2.928 89.422 -17.984 1.00 49.82 179 ARG A O 1
ATOM 804 N N . GLN A 1 111 ? 1.773 89.728 -19.908 1.00 50.51 180 GLN A N 1
ATOM 805 C CA . GLN A 1 111 ? 2.900 89.494 -20.829 1.00 51.58 180 GLN A CA 1
ATOM 806 C C . GLN A 1 111 ? 4.249 90.155 -20.515 1.00 52.24 180 GLN A C 1
ATOM 807 O O . GLN A 1 111 ? 5.304 89.567 -20.776 1.00 52.68 180 GLN A O 1
ATOM 813 N N . THR A 1 112 ? 4.216 91.365 -19.964 1.00 52.69 181 THR A N 1
ATOM 814 C CA . THR A 1 112 ? 5.443 92.143 -19.731 1.00 53.27 181 THR A CA 1
ATOM 815 C C . THR A 1 112 ? 6.120 91.901 -18.373 1.00 53.14 181 THR A C 1
ATOM 816 O O . THR A 1 112 ? 7.297 92.245 -18.187 1.00 53.32 181 THR A O 1
ATOM 820 N N . GLU A 1 113 ? 5.374 91.315 -17.438 1.00 52.76 182 GLU A N 1
ATOM 821 C CA . GLU A 1 113 ? 5.810 91.200 -16.051 1.00 52.27 182 GLU A CA 1
ATOM 822 C C . GLU A 1 113 ? 6.412 89.834 -15.743 1.00 51.44 182 GLU A C 1
ATOM 823 O O . GLU A 1 113 ? 5.910 88.806 -16.203 1.00 51.88 182 GLU A O 1
ATOM 829 N N . ASP A 1 114 ? 7.499 89.835 -14.974 1.00 50.22 183 ASP A N 1
ATOM 830 C CA . ASP A 1 114 ? 8.076 88.608 -14.427 1.00 48.97 183 ASP A CA 1
ATOM 831 C C . ASP A 1 114 ? 7.271 88.223 -13.178 1.00 47.46 183 ASP A C 1
ATOM 832 O O . ASP A 1 114 ? 7.770 88.309 -12.054 1.00 47.92 183 ASP A O 1
ATOM 837 N N . ILE A 1 115 ? 6.017 87.824 -13.386 1.00 45.19 184 ILE A N 1
ATOM 838 C CA . ILE A 1 115 ? 5.106 87.493 -12.281 1.00 42.94 184 ILE A CA 1
ATOM 839 C C . ILE A 1 115 ? 5.538 86.210 -11.554 1.00 40.54 184 ILE A C 1
ATOM 840 O O . ILE A 1 115 ? 5.677 85.162 -12.179 1.00 40.64 184 ILE A O 1
ATOM 845 N N . PRO A 1 116 ? 5.792 86.305 -10.234 1.00 38.15 185 PRO A N 1
ATOM 846 C CA . PRO A 1 116 ? 6.151 85.127 -9.452 1.00 35.93 185 PRO A CA 1
ATOM 847 C C . PRO A 1 116 ? 5.018 84.104 -9.460 1.00 33.84 185 PRO A C 1
ATOM 848 O O . PRO A 1 116 ? 3.869 84.435 -9.146 1.00 33.14 185 PRO A O 1
ATOM 852 N N . ILE A 1 117 ? 5.348 82.881 -9.860 1.00 31.25 186 ILE A N 1
ATOM 853 C CA . ILE A 1 117 ? 4.386 81.793 -9.906 1.00 29.26 186 ILE A CA 1
ATOM 854 C C . ILE A 1 117 ? 4.945 80.628 -9.098 1.00 27.42 186 ILE A C 1
ATOM 855 O O . ILE A 1 117 ? 6.131 80.289 -9.206 1.00 27.22 186 ILE A O 1
ATOM 860 N N . ILE A 1 118 ? 4.094 80.048 -8.261 1.00 25.33 187 ILE A N 1
ATOM 861 C CA . ILE A 1 118 ? 4.415 78.776 -7.637 1.00 23.81 187 ILE A CA 1
ATOM 862 C C . ILE A 1 118 ? 3.409 77.746 -8.103 1.00 22.20 187 ILE A C 1
ATOM 863 O O . ILE A 1 118 ? 2.196 77.936 -7.998 1.00 21.78 187 ILE A O 1
ATOM 868 N N . LEU A 1 119 ? 3.950 76.668 -8.650 1.00 21.05 188 LEU A N 1
ATOM 869 C CA . LEU A 1 119 ? 3.187 75.490 -8.986 1.00 19.93 188 LEU A CA 1
ATOM 870 C C . LEU A 1 119 ? 3.059 74.626 -7.724 1.00 19.28 188 LEU A C 1
ATOM 871 O O . LEU A 1 119 ? 4.064 74.169 -7.180 1.00 18.63 188 LEU A O 1
ATOM 876 N N . VAL A 1 120 ? 1.827 74.417 -7.273 1.00 18.75 189 VAL A N 1
ATOM 877 C CA . VAL A 1 120 ? 1.588 73.729 -5.989 1.00 18.32 189 VAL A CA 1
ATOM 878 C C . VAL A 1 120 ? 0.914 72.392 -6.211 1.00 17.52 189 VAL A C 1
ATOM 879 O O . VAL A 1 120 ? -0.227 72.342 -6.684 1.00 18.34 189 VAL A O 1
ATOM 883 N N . GLY A 1 121 ? 1.621 71.315 -5.870 1.00 16.91 190 GLY A N 1
ATOM 884 C CA . GLY A 1 121 ? 1.048 69.975 -5.880 1.00 16.28 190 GLY A CA 1
ATOM 885 C C . GLY A 1 121 ? 0.461 69.664 -4.509 1.00 16.96 190 GLY A C 1
ATOM 886 O O . GLY A 1 121 ? 1.177 69.184 -3.614 1.00 16.15 190 GLY A O 1
ATOM 887 N N . ASN A 1 122 ? -0.830 69.950 -4.340 1.00 16.83 191 ASN A N 1
ATOM 888 C CA . ASN A 1 122 ? -1.510 69.781 -3.047 1.00 16.74 191 ASN A CA 1
ATOM 889 C C . ASN A 1 122 ? -2.010 68.347 -2.846 1.00 16.94 191 ASN A C 1
ATOM 890 O O . ASN A 1 122 ? -2.065 67.556 -3.794 1.00 16.47 191 ASN A O 1
ATOM 895 N N . LYS A 1 123 ? -2.386 68.020 -1.607 1.00 17.09 192 LYS A N 1
ATOM 896 C CA . LYS A 1 123 ? -2.851 66.695 -1.208 1.00 17.68 192 LYS A CA 1
ATOM 897 C C . LYS A 1 123 ? -1.713 65.666 -1.157 1.00 17.71 192 LYS A C 1
ATOM 898 O O . LYS A 1 123 ? -1.924 64.481 -1.408 1.00 17.51 192 LYS A O 1
ATOM 904 N N . SER A 1 124 ? -0.512 66.130 -0.804 1.00 18.14 193 SER A N 1
ATOM 905 C CA . SER A 1 124 ? 0.685 65.270 -0.682 1.00 18.65 193 SER A CA 1
ATOM 906 C C . SER A 1 124 ? 0.527 64.093 0.311 1.00 19.01 193 SER A C 1
ATOM 907 O O . SER A 1 124 ? 1.268 63.104 0.241 1.00 18.53 193 SER A O 1
ATOM 910 N N . ASP A 1 125 ? -0.455 64.195 1.204 1.00 19.13 194 ASP A N 1
ATOM 911 C CA . ASP A 1 125 ? -0.761 63.133 2.178 1.00 19.89 194 ASP A CA 1
ATOM 912 C C . ASP A 1 125 ? -1.431 61.911 1.525 1.00 20.44 194 ASP A C 1
ATOM 913 O O . ASP A 1 125 ? -1.434 60.818 2.088 1.00 19.98 194 ASP A O 1
ATOM 918 N N . LEU A 1 126 ? -1.999 62.090 0.327 1.00 20.67 195 LEU A N 1
ATOM 919 C CA . LEU A 1 126 ? -2.692 60.988 -0.332 1.00 21.27 195 LEU A CA 1
ATOM 920 C C . LEU A 1 126 ? -1.739 60.194 -1.222 1.00 22.45 195 LEU A C 1
ATOM 921 O O . LEU A 1 126 ? -1.951 60.075 -2.433 1.00 22.59 195 LEU A O 1
ATOM 926 N N . VAL A 1 127 ? -0.718 59.626 -0.581 1.00 23.24 196 VAL A N 1
ATOM 927 C CA . VAL A 1 127 ? 0.422 58.954 -1.214 1.00 24.05 196 VAL A CA 1
ATOM 928 C C . VAL A 1 127 ? 0.001 57.814 -2.138 1.00 24.27 196 VAL A C 1
ATOM 929 O O . VAL A 1 127 ? 0.527 57.676 -3.250 1.00 24.07 196 VAL A O 1
ATOM 933 N N . ARG A 1 128 ? -0.968 57.025 -1.686 1.00 24.61 197 ARG A N 1
ATOM 934 C CA . ARG A 1 128 ? -1.418 55.856 -2.425 1.00 25.14 197 ARG A CA 1
ATOM 935 C C . ARG A 1 128 ? -2.210 56.187 -3.693 1.00 25.33 197 ARG A C 1
ATOM 936 O O . ARG A 1 128 ? -2.283 55.363 -4.606 1.00 25.61 197 ARG A O 1
ATOM 953 N N . ARG A 1 130 ? -1.609 58.845 -5.701 1.00 22.96 199 ARG A N 1
ATOM 954 C CA . ARG A 1 130 ? -0.815 59.760 -6.523 1.00 21.64 199 ARG A CA 1
ATOM 955 C C . ARG A 1 130 ? -0.934 59.421 -8.023 1.00 21.43 199 ARG A C 1
ATOM 956 O O . ARG A 1 130 ? -0.784 58.268 -8.415 1.00 21.64 199 ARG A O 1
ATOM 964 N N . GLU A 1 131 ? -1.213 60.442 -8.831 1.00 21.85 200 GLU A N 1
ATOM 965 C CA . GLU A 1 131 ? -1.281 60.336 -10.303 1.00 22.19 200 GLU A CA 1
ATOM 966 C C . GLU A 1 131 ? -0.216 61.220 -10.974 1.00 21.95 200 GLU A C 1
ATOM 967 O O . GLU A 1 131 ? 0.036 61.120 -12.184 1.00 22.11 200 GLU A O 1
ATOM 973 N N . VAL A 1 132 ? 0.395 62.103 -10.191 1.00 20.84 201 VAL A N 1
ATOM 974 C CA . VAL A 1 132 ? 1.429 63.001 -10.701 1.00 19.82 201 VAL A CA 1
ATOM 975 C C . VAL A 1 132 ? 2.691 62.804 -9.857 1.00 20.02 201 VAL A C 1
ATOM 976 O O . VAL A 1 132 ? 2.679 63.037 -8.644 1.00 19.11 201 VAL A O 1
ATOM 980 N N . SER A 1 133 ? 3.769 62.366 -10.492 1.00 19.59 202 SER A N 1
ATOM 981 C CA . SER A 1 133 ? 5.044 62.202 -9.783 1.00 20.11 202 SER A CA 1
ATOM 982 C C . SER A 1 133 ? 5.613 63.547 -9.360 1.00 20.20 202 SER A C 1
ATOM 983 O O . SER A 1 133 ? 5.412 64.563 -10.031 1.00 19.10 202 SER A O 1
ATOM 986 N N . VAL A 1 134 ? 6.304 63.558 -8.218 1.00 20.01 203 VAL A N 1
ATOM 987 C CA . VAL A 1 134 ? 7.029 64.749 -7.804 1.00 21.10 203 VAL A CA 1
ATOM 988 C C . VAL A 1 134 ? 8.050 65.152 -8.894 1.00 20.53 203 VAL A C 1
ATOM 989 O O . VAL A 1 134 ? 8.310 66.330 -9.081 1.00 20.74 203 VAL A O 1
ATOM 993 N N . SER A 1 135 ? 8.585 64.173 -9.623 1.00 20.47 204 SER A N 1
ATOM 994 C CA . SER A 1 135 ? 9.532 64.447 -10.699 1.00 21.39 204 SER A CA 1
ATOM 995 C C . SER A 1 135 ? 8.866 65.201 -11.852 1.00 20.31 204 SER A C 1
ATOM 996 O O . SER A 1 135 ? 9.486 66.058 -12.475 1.00 20.43 204 SER A O 1
ATOM 999 N N . GLU A 1 136 ? 7.610 64.864 -12.119 1.00 20.02 205 GLU A N 1
ATOM 1000 C CA . GLU A 1 136 ? 6.844 65.486 -13.207 1.00 19.32 205 GLU A CA 1
ATOM 1001 C C . GLU A 1 136 ? 6.470 66.920 -12.878 1.00 19.00 205 GLU A C 1
ATOM 1002 O O . GLU A 1 136 ? 6.534 67.802 -13.742 1.00 17.53 205 GLU A O 1
ATOM 1008 N N . GLY A 1 137 ? 6.051 67.146 -11.631 1.00 18.44 206 GLY A N 1
ATOM 1009 C CA . GLY A 1 137 ? 5.754 68.497 -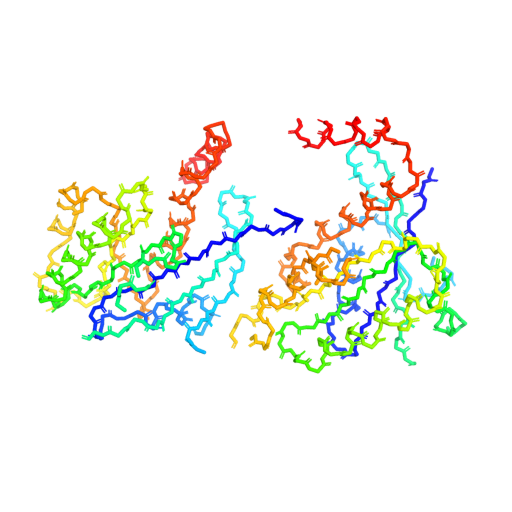11.166 1.00 18.54 206 GLY A CA 1
ATOM 1010 C C . GLY A 1 137 ? 7.014 69.334 -11.223 1.00 18.67 206 GLY A C 1
ATOM 1011 O O . GLY A 1 137 ? 7.015 70.454 -11.744 1.00 18.16 206 GLY A O 1
ATOM 1012 N N . ARG A 1 138 ? 8.098 68.782 -10.694 1.00 19.05 207 ARG A N 1
ATOM 1013 C CA . ARG A 1 138 ? 9.393 69.455 -10.717 1.00 20.00 207 ARG A CA 1
ATOM 1014 C C . ARG A 1 138 ? 9.807 69.806 -12.145 1.00 19.44 207 ARG A C 1
ATOM 1015 O O . ARG A 1 138 ? 10.226 70.924 -12.398 1.00 19.41 207 ARG A O 1
ATOM 1023 N N . ALA A 1 139 ? 9.692 68.842 -13.056 1.00 19.75 208 ALA A N 1
ATOM 1024 C CA . ALA A 1 139 ? 10.118 69.043 -14.453 1.00 19.83 208 ALA A CA 1
ATOM 1025 C C . ALA A 1 139 ? 9.337 70.174 -15.122 1.00 19.75 208 ALA A C 1
ATOM 1026 O O . ALA A 1 139 ? 9.927 70.990 -15.839 1.00 19.29 208 ALA A O 1
ATOM 1037 N N . ALA A 1 141 ? 7.864 72.754 -13.672 1.00 21.11 210 ALA A N 1
ATOM 1038 C CA . ALA A 1 141 ? 8.390 73.991 -13.092 1.00 21.96 210 ALA A CA 1
ATOM 1039 C C . ALA A 1 141 ? 9.745 74.403 -13.664 1.00 22.36 210 ALA A C 1
ATOM 1040 O O . ALA A 1 141 ? 9.962 75.588 -13.921 1.00 23.75 210 ALA A O 1
ATOM 1042 N N . VAL A 1 142 ? 10.653 73.444 -13.839 1.00 23.05 211 VAL A N 1
ATOM 1043 C CA . VAL A 1 142 ? 11.994 73.732 -14.378 1.00 23.74 211 VAL A CA 1
ATOM 1044 C C . VAL A 1 142 ? 11.880 74.252 -15.823 1.00 23.48 211 VAL A C 1
ATOM 1045 O O . VAL A 1 142 ? 12.393 75.322 -16.155 1.00 23.52 211 VAL A O 1
ATOM 1049 N N . VAL A 1 143 ? 11.165 73.508 -16.655 1.00 23.78 212 VAL A N 1
ATOM 1050 C CA . VAL A 1 143 ? 11.037 73.805 -18.100 1.00 23.60 212 VAL A CA 1
ATOM 1051 C C . VAL A 1 143 ? 10.253 75.096 -18.356 1.00 24.12 212 VAL A C 1
ATOM 1052 O O . VAL A 1 143 ? 10.630 75.924 -19.213 1.00 23.45 212 VAL A O 1
ATOM 1056 N N . PHE A 1 144 ? 9.160 75.276 -17.623 1.00 24.02 213 PHE A N 1
ATOM 1057 C CA . PHE A 1 144 ? 8.341 76.469 -17.816 1.00 25.26 213 PHE A CA 1
ATOM 1058 C C . PHE A 1 144 ? 8.625 77.636 -16.857 1.00 26.21 213 PHE A C 1
ATOM 1059 O O . PHE A 1 144 ? 7.861 78.601 -16.809 1.00 26.92 213 PHE A O 1
ATOM 1067 N N . ASP A 1 145 ? 9.744 77.556 -16.140 1.00 27.11 214 ASP A N 1
ATOM 1068 C CA . ASP A 1 145 ? 10.285 78.685 -15.375 1.00 28.71 214 ASP A CA 1
ATOM 1069 C C . ASP A 1 145 ? 9.378 79.177 -14.237 1.00 28.46 214 ASP A C 1
ATOM 1070 O O . ASP A 1 145 ? 8.901 80.320 -14.241 1.00 28.28 214 ASP A O 1
ATOM 1082 N N . LYS A 1 147 ? 8.544 78.137 -9.674 1.00 26.30 216 LYS A N 1
ATOM 1083 C CA . LYS A 1 147 ? 8.904 77.358 -8.494 1.00 26.08 216 LYS A CA 1
ATOM 1084 C C . LYS A 1 147 ? 7.903 76.226 -8.307 1.00 25.11 216 LYS A C 1
ATOM 1085 O O . LYS A 1 147 ? 6.776 76.309 -8.785 1.00 25.71 216 LYS A O 1
ATOM 1091 N N . PHE A 1 148 ? 8.336 75.159 -7.645 1.00 24.03 217 PHE A N 1
ATOM 1092 C CA . PHE A 1 148 ? 7.515 73.977 -7.407 1.00 22.82 217 PHE A CA 1
ATOM 1093 C C . PHE A 1 148 ? 7.563 73.621 -5.931 1.00 22.24 217 PHE A C 1
ATOM 1094 O O . PHE A 1 148 ? 8.628 73.627 -5.325 1.00 22.35 217 PHE A O 1
ATOM 1102 N N . ILE A 1 149 ? 6.415 73.271 -5.375 1.00 21.42 218 ILE A N 1
ATOM 1103 C CA . ILE A 1 149 ? 6.361 72.733 -4.010 1.00 20.57 218 ILE A CA 1
ATOM 1104 C C . ILE A 1 149 ? 5.179 71.776 -3.879 1.00 19.80 218 ILE A C 1
ATOM 1105 O O . ILE A 1 149 ? 4.131 72.015 -4.467 1.00 19.25 218 ILE A O 1
ATOM 1110 N N . GLU A 1 150 ? 5.360 70.683 -3.138 1.00 18.57 219 GLU A N 1
ATOM 1111 C CA . GLU A 1 150 ? 4.230 69.846 -2.757 1.00 18.71 219 GLU A CA 1
ATOM 1112 C C . GLU A 1 150 ? 3.765 70.227 -1.355 1.00 18.75 219 GLU A C 1
ATOM 1113 O O . GLU A 1 150 ? 4.603 70.524 -0.477 1.00 18.22 219 GLU A O 1
ATOM 1119 N N . THR A 1 151 ? 2.445 70.256 -1.176 1.00 18.34 220 THR A N 1
ATOM 1120 C CA . THR A 1 151 ? 1.799 70.684 0.087 1.00 18.37 220 THR A CA 1
ATOM 1121 C C . THR A 1 151 ? 0.690 69.723 0.497 1.00 18.62 220 THR A C 1
ATOM 1122 O O . THR A 1 151 ? 0.190 68.927 -0.315 1.00 17.95 220 THR A O 1
ATOM 1126 N N . SER A 1 152 ? 0.305 69.806 1.772 1.00 18.60 221 SER A N 1
ATOM 1127 C CA . SER A 1 152 ? -0.920 69.216 2.235 1.00 18.45 221 SER A CA 1
ATOM 1128 C C . SER A 1 152 ? -1.599 70.168 3.208 1.00 19.84 221 SER A C 1
ATOM 1129 O O . SER A 1 152 ? -1.050 70.469 4.283 1.00 18.56 221 SER A O 1
ATOM 1132 N N . ALA A 1 153 ? -2.779 70.643 2.820 1.00 19.91 222 ALA A N 1
ATOM 1133 C CA . ALA A 1 153 ? -3.632 71.389 3.732 1.00 20.34 222 ALA A CA 1
ATOM 1134 C C . ALA A 1 153 ? -4.193 70.472 4.829 1.00 20.55 222 ALA A C 1
ATOM 1135 O O . ALA A 1 153 ? -4.432 70.933 5.951 1.00 21.18 222 ALA A O 1
ATOM 1137 N N . ALA A 1 154 ? -4.383 69.185 4.514 1.00 20.22 223 ALA A N 1
ATOM 1138 C CA . ALA A 1 154 ? -4.945 68.228 5.480 1.00 19.98 223 ALA A CA 1
ATOM 1139 C C . ALA A 1 154 ? -3.993 67.945 6.641 1.00 20.31 223 ALA A C 1
ATOM 1140 O O . ALA A 1 154 ? -4.431 67.674 7.752 1.00 19.80 223 ALA A O 1
ATOM 1142 N N . VAL A 1 155 ? -2.697 68.050 6.377 1.00 20.25 224 VAL A N 1
ATOM 1143 C CA . VAL A 1 155 ? -1.681 67.571 7.296 1.00 21.59 224 VAL A CA 1
ATOM 1144 C C . VAL A 1 155 ? -0.730 68.709 7.683 1.00 20.88 224 VAL A C 1
ATOM 1145 O O . VAL A 1 155 ? 0.166 68.558 8.528 1.00 21.09 224 VAL A O 1
ATOM 1149 N N . GLN A 1 156 ? -0.983 69.857 7.062 1.00 20.30 225 GLN A N 1
ATOM 1150 C CA . GLN A 1 156 ? -0.181 71.062 7.184 1.00 19.96 225 GLN A CA 1
ATOM 1151 C C . GLN A 1 156 ? 1.282 70.779 6.875 1.00 20.08 225 GLN A C 1
ATOM 1152 O O . GLN A 1 156 ? 2.178 71.045 7.681 1.00 20.48 225 GLN A O 1
ATOM 1158 N N . HIS A 1 157 ? 1.495 70.193 5.693 1.00 20.02 226 HIS A N 1
ATOM 1159 C CA . HIS A 1 157 ? 2.821 69.997 5.139 1.00 20.09 226 HIS A CA 1
ATOM 1160 C C . HIS A 1 157 ? 3.103 71.150 4.185 1.00 19.72 226 HIS A C 1
ATOM 1161 O O . HIS A 1 157 ? 2.369 71.341 3.213 1.00 18.76 226 HIS A O 1
ATOM 1168 N N . ASN A 1 158 ? 4.158 71.912 4.483 1.00 19.58 227 ASN A N 1
ATOM 1169 C CA . ASN A 1 158 ? 4.651 72.991 3.615 1.00 20.49 227 ASN A CA 1
ATOM 1170 C C . ASN A 1 158 ? 3.688 74.169 3.436 1.00 20.32 227 ASN A C 1
ATOM 1171 O O . ASN A 1 158 ? 3.841 74.949 2.502 1.00 20.75 227 ASN A O 1
ATOM 1176 N N . VAL A 1 159 ? 2.681 74.301 4.295 1.00 20.81 228 VAL A N 1
ATOM 1177 C CA . VAL A 1 159 ? 1.778 75.444 4.158 1.00 21.32 228 VAL A CA 1
ATOM 1178 C C . VAL A 1 159 ? 2.526 76.709 4.578 1.00 21.80 228 VAL A C 1
ATOM 1179 O O . VAL A 1 159 ? 2.484 77.736 3.885 1.00 20.91 228 VAL A O 1
ATOM 1183 N N . LYS A 1 160 ? 3.238 76.616 5.701 1.00 22.82 229 LYS A N 1
ATOM 1184 C CA . LYS A 1 160 ? 4.089 77.703 6.185 1.00 23.52 229 LYS A CA 1
ATOM 1185 C C . LYS A 1 160 ? 5.138 78.073 5.133 1.00 23.36 229 LYS A C 1
ATOM 1186 O O . LYS A 1 160 ? 5.319 79.247 4.803 1.00 22.93 229 LYS A O 1
ATOM 1192 N N . GLU A 1 161 ? 5.811 77.053 4.612 1.00 23.45 230 GLU A N 1
ATOM 1193 C CA . GLU A 1 161 ? 6.878 77.214 3.638 1.00 24.37 230 GLU A CA 1
ATOM 1194 C C . GLU A 1 161 ? 6.385 77.843 2.324 1.00 23.76 230 GLU A C 1
ATOM 1195 O O . GLU A 1 161 ? 7.101 78.619 1.695 1.00 24.49 230 GLU A O 1
ATOM 1201 N N . LEU A 1 162 ? 5.165 77.504 1.926 1.00 23.97 231 LEU A N 1
ATOM 1202 C CA . LEU A 1 162 ? 4.563 78.043 0.696 1.00 24.06 231 LEU A CA 1
ATOM 1203 C C . LEU A 1 162 ? 4.444 79.567 0.783 1.00 24.32 231 LEU A C 1
ATOM 1204 O O . LEU A 1 162 ? 4.874 80.287 -0.110 1.00 23.65 231 LEU A O 1
ATOM 1209 N N . PHE A 1 163 ? 3.871 80.046 1.880 1.00 24.65 232 PHE A N 1
ATOM 1210 C CA . PHE A 1 163 ? 3.624 81.471 2.023 1.00 25.86 232 PHE A CA 1
ATOM 1211 C C . PHE A 1 163 ? 4.867 82.282 2.336 1.00 26.61 232 PHE A C 1
ATOM 1212 O O . PHE A 1 163 ? 4.981 83.417 1.879 1.00 27.49 232 PHE A O 1
ATOM 1220 N N . GLU A 1 164 ? 5.819 81.690 3.055 1.00 27.36 233 GLU A N 1
ATOM 1221 C CA . GLU A 1 164 ? 7.132 82.305 3.235 1.00 28.23 233 GLU A CA 1
ATOM 1222 C C . GLU A 1 164 ? 7.849 82.400 1.893 1.00 28.10 233 GLU A C 1
ATOM 1223 O O . GLU A 1 164 ? 8.472 83.424 1.585 1.00 28.01 233 GLU A O 1
ATOM 1229 N N . GLY A 1 165 ? 7.744 81.331 1.107 1.00 27.49 234 GLY A N 1
ATOM 1230 C CA . GLY A 1 165 ? 8.352 81.258 -0.221 1.00 27.91 234 GLY A CA 1
ATOM 1231 C C . GLY A 1 165 ? 7.856 82.312 -1.186 1.00 27.86 234 GLY A C 1
ATOM 1232 O O . GLY A 1 165 ? 8.651 82.937 -1.888 1.00 27.89 234 GLY A O 1
ATOM 1233 N N . ILE A 1 166 ? 6.540 82.516 -1.224 1.00 28.32 235 ILE A N 1
ATOM 1234 C CA . ILE A 1 166 ? 5.937 83.468 -2.155 1.00 28.85 235 ILE A CA 1
ATOM 1235 C C . ILE A 1 166 ? 6.330 84.907 -1.786 1.00 29.52 235 ILE A C 1
ATOM 1236 O O . ILE A 1 166 ? 6.523 85.744 -2.668 1.00 28.89 235 ILE A O 1
ATOM 1241 N N . VAL A 1 167 ? 6.482 85.174 -0.487 1.00 29.95 236 VAL A N 1
ATOM 1242 C CA . VAL A 1 167 ? 6.956 86.482 -0.013 1.00 30.81 236 VAL A CA 1
ATOM 1243 C C . VAL A 1 167 ? 8.375 86.733 -0.514 1.00 31.64 236 VAL A C 1
ATOM 1244 O O . VAL A 1 167 ? 8.665 87.795 -1.065 1.00 31.65 236 VAL A O 1
ATOM 1248 N N . ARG A 1 168 ? 9.243 85.739 -0.332 1.00 32.86 237 ARG A N 1
ATOM 1249 C CA . ARG A 1 168 ? 10.636 85.817 -0.775 1.00 34.14 237 ARG A CA 1
ATOM 1250 C C . ARG A 1 168 ? 10.751 86.024 -2.285 1.00 34.64 237 ARG A C 1
ATOM 1251 O O . ARG A 1 168 ? 11.600 86.791 -2.748 1.00 34.72 237 ARG A O 1
ATOM 1259 N N . GLN A 1 169 ? 9.896 85.342 -3.044 1.00 35.20 238 GLN A N 1
ATOM 1260 C CA . GLN A 1 169 ? 9.886 85.459 -4.503 1.00 35.95 238 GLN A CA 1
ATOM 1261 C C . GLN A 1 169 ? 9.433 86.840 -4.965 1.00 36.16 238 GLN A C 1
ATOM 1262 O O . GLN A 1 169 ? 9.981 87.380 -5.925 1.00 36.40 238 GLN A O 1
ATOM 1268 N N . VAL A 1 170 ? 8.439 87.408 -4.285 1.00 36.32 239 VAL A N 1
ATOM 1269 C CA . VAL A 1 170 ? 7.951 88.750 -4.623 1.00 36.84 239 VAL A CA 1
ATOM 1270 C C . VAL A 1 170 ? 9.029 89.786 -4.288 1.00 37.71 239 VAL A C 1
ATOM 1271 O O . VAL A 1 170 ? 9.265 90.720 -5.061 1.00 37.98 239 VAL A O 1
ATOM 1275 N N . ARG A 1 171 ? 9.685 89.595 -3.146 1.00 38.50 240 ARG A N 1
ATOM 1276 C CA . ARG A 1 171 ? 10.776 90.465 -2.700 1.00 39.42 240 ARG A CA 1
ATOM 1277 C C . ARG A 1 171 ? 11.958 90.459 -3.657 1.00 40.70 240 ARG A C 1
ATOM 1278 O O . ARG A 1 171 ? 12.602 91.486 -3.847 1.00 40.76 240 ARG A O 1
ATOM 1286 N N . LEU A 1 172 ? 12.241 89.302 -4.249 1.00 42.11 241 LEU A N 1
ATOM 1287 C CA . LEU A 1 172 ? 13.312 89.185 -5.232 1.00 43.83 241 LEU A CA 1
ATOM 1288 C C . LEU A 1 172 ? 13.018 90.006 -6.489 1.00 45.04 241 LEU A C 1
ATOM 1289 O O . LEU A 1 172 ? 13.938 90.544 -7.100 1.00 45.17 241 LEU A O 1
ATOM 1294 N N . ARG A 1 173 ? 11.742 90.099 -6.866 1.00 46.70 242 ARG A N 1
ATOM 1295 C CA . ARG A 1 173 ? 11.329 90.908 -8.022 1.00 48.53 242 ARG A CA 1
ATOM 1296 C C . ARG A 1 173 ? 11.301 92.403 -7.703 1.00 49.50 242 ARG A C 1
ATOM 1297 O O . ARG A 1 173 ? 11.682 93.230 -8.538 1.00 49.83 242 ARG A O 1
ATOM 1305 N N . ARG A 1 174 ? 10.848 92.738 -6.498 1.00 50.50 243 ARG A N 1
ATOM 1306 C CA . ARG A 1 174 ? 10.650 94.126 -6.092 1.00 51.81 243 ARG A CA 1
ATOM 1307 C C . ARG A 1 174 ? 11.937 94.825 -5.686 1.00 53.20 243 ARG A C 1
ATOM 1308 O O . ARG A 1 174 ? 12.215 95.936 -6.140 1.00 53.43 243 ARG A O 1
ATOM 1316 N N . ASP A 1 175 ? 12.715 94.165 -4.833 1.00 54.81 244 ASP A N 1
ATOM 1317 C CA . ASP A 1 175 ? 13.788 94.820 -4.094 1.00 56.52 244 ASP A CA 1
ATOM 1318 C C . ASP A 1 175 ? 15.177 94.613 -4.699 1.00 57.66 244 ASP A C 1
ATOM 1319 O O . ASP A 1 175 ? 15.387 93.709 -5.517 1.00 57.82 244 ASP A O 1
ATOM 1324 N N . SER A 1 176 ? 16.113 95.470 -4.286 1.00 58.98 245 SER A N 1
ATOM 1325 C CA . SER A 1 176 ? 17.489 95.462 -4.788 1.00 60.32 245 SER A CA 1
ATOM 1326 C C . SER A 1 176 ? 18.250 94.195 -4.395 1.00 61.22 245 SER A C 1
ATOM 1327 O O . SER A 1 176 ? 17.887 93.518 -3.425 1.00 61.42 245 SER A O 1
ATOM 1330 N N . LYS A 1 177 ? 19.305 93.888 -5.155 1.00 62.23 246 LYS A N 1
ATOM 1331 C CA . LYS A 1 177 ? 20.180 92.742 -4.886 1.00 63.32 246 LYS A CA 1
ATOM 1332 C C . LYS A 1 177 ? 20.842 92.841 -3.512 1.00 64.14 246 LYS A C 1
ATOM 1333 O O . LYS A 1 177 ? 21.191 91.821 -2.905 1.00 64.31 246 LYS A O 1
ATOM 1339 N N . GLU A 1 178 ? 21.007 94.075 -3.034 1.00 64.82 247 GLU A N 1
ATOM 1340 C CA . GLU A 1 178 ? 21.541 94.347 -1.702 1.00 65.50 247 GLU A CA 1
ATOM 1341 C C . GLU A 1 178 ? 20.581 93.890 -0.604 1.00 65.99 247 GLU A C 1
ATOM 1342 O O . GLU A 1 178 ? 20.965 93.102 0.263 1.00 66.07 247 GLU A O 1
ATOM 1348 N N . LYS A 1 179 ? 19.343 94.386 -0.653 1.00 66.45 248 LYS A N 1
ATOM 1349 C CA . LYS A 1 179 ? 18.299 94.027 0.318 1.00 66.93 248 LYS A CA 1
ATOM 1350 C C . LYS A 1 179 ? 18.100 92.519 0.439 1.00 67.12 248 LYS A C 1
ATOM 1351 O O . LYS A 1 179 ? 18.093 91.971 1.545 1.00 67.13 248 LYS A O 1
ATOM 1357 N N . ASN A 1 180 ? 17.949 91.856 -0.706 1.00 67.37 249 ASN A N 1
ATOM 1358 C CA . ASN A 1 180 ? 17.746 90.410 -0.746 1.00 67.60 249 ASN A CA 1
ATOM 1359 C C . ASN A 1 180 ? 19.016 89.628 -0.413 1.00 67.89 249 ASN A C 1
ATOM 1360 O O . ASN A 1 180 ? 18.950 88.446 -0.071 1.00 67.95 249 ASN A O 1
ATOM 1365 N N . GLU A 1 181 ? 20.162 90.305 -0.509 1.00 68.20 250 GLU A N 1
ATOM 1366 C CA . GLU A 1 181 ? 21.455 89.744 -0.113 1.00 68.37 250 GLU A CA 1
ATOM 1367 C C . GLU A 1 181 ? 21.555 89.625 1.407 1.00 68.47 250 GLU A C 1
ATOM 1368 O O . GLU A 1 181 ? 22.045 88.617 1.923 1.00 68.51 250 GLU A O 1
ATOM 1374 N N . ARG A 1 182 ? 21.086 90.654 2.114 1.00 68.57 251 ARG A N 1
ATOM 1375 C CA . ARG A 1 182 ? 21.051 90.648 3.580 1.00 68.74 251 ARG A CA 1
ATOM 1376 C C . ARG A 1 182 ? 20.039 89.621 4.086 1.00 68.64 251 ARG A C 1
ATOM 1377 O O . ARG A 1 182 ? 20.309 88.893 5.046 1.00 68.70 251 ARG A O 1
ATOM 1385 N N . ARG A 1 183 ? 18.873 89.586 3.436 1.00 68.45 252 ARG A N 1
ATOM 1386 C CA . ARG A 1 183 ? 17.777 88.679 3.792 1.00 68.16 252 ARG A CA 1
ATOM 1387 C C . ARG A 1 183 ? 18.158 87.212 3.625 1.00 68.38 252 ARG A C 1
ATOM 1388 O O . ARG A 1 183 ? 17.788 86.373 4.450 1.00 68.31 252 ARG A O 1
ATOM 1396 N N . LEU A 1 184 ? 18.889 86.910 2.552 1.00 68.69 253 LEU A N 1
ATOM 1397 C CA . LEU A 1 184 ? 19.399 85.563 2.316 1.00 69.03 253 LEU A CA 1
ATOM 1398 C C . LEU A 1 184 ? 20.439 85.201 3.374 1.00 69.23 253 LEU A C 1
ATOM 1399 O O . LEU A 1 184 ? 20.482 84.062 3.843 1.00 69.30 253 LEU A O 1
ATOM 1404 N N . ALA A 1 185 ? 21.262 86.181 3.748 1.00 69.56 254 ALA A N 1
ATOM 1405 C CA . ALA A 1 185 ? 22.242 86.023 4.825 1.00 69.89 254 ALA A CA 1
ATOM 1406 C C . ALA A 1 185 ? 21.561 85.851 6.186 1.00 70.02 254 ALA A C 1
ATOM 1407 O O . ALA A 1 185 ? 22.064 85.128 7.052 1.00 70.08 254 ALA A O 1
ATOM 1409 N N . TYR A 1 186 ? 20.420 86.519 6.358 1.00 70.19 255 TYR A N 1
ATOM 1410 C CA . TYR A 1 186 ? 19.578 86.362 7.545 1.00 70.31 255 TYR A CA 1
ATOM 1411 C C . TYR A 1 186 ? 19.026 84.934 7.631 1.00 70.44 255 TYR A C 1
ATOM 1412 O O . TYR A 1 186 ? 19.097 84.300 8.687 1.00 70.44 255 TYR A O 1
ATOM 1421 N N . GLN A 1 187 ? 18.484 84.443 6.514 1.00 70.65 256 GLN A N 1
ATOM 1422 C CA . GLN A 1 187 ? 17.884 83.105 6.433 1.00 70.78 256 GLN A CA 1
ATOM 1423 C C . GLN A 1 187 ? 18.897 81.981 6.694 1.00 70.99 256 GLN A C 1
ATOM 1424 O O . GLN A 1 187 ? 18.596 81.022 7.410 1.00 70.91 256 GLN A O 1
ATOM 1430 N N . LYS A 1 188 ? 20.088 82.113 6.110 1.00 71.22 257 LYS A N 1
ATOM 1431 C CA . LYS A 1 188 ? 21.154 81.119 6.251 1.00 71.50 257 LYS A CA 1
ATOM 1432 C C . LYS A 1 188 ? 21.698 81.043 7.678 1.00 71.67 257 LYS A C 1
ATOM 1433 O O . LYS A 1 188 ? 21.967 79.950 8.184 1.00 71.78 257 LYS A O 1
ATOM 1439 N N . ARG A 1 189 ? 21.854 82.204 8.316 1.00 71.75 258 ARG A N 1
ATOM 1440 C CA . ARG A 1 189 ? 22.363 82.289 9.686 1.00 71.79 258 ARG A CA 1
ATOM 1441 C C . ARG A 1 189 ? 21.234 82.404 10.709 1.00 71.81 258 ARG A C 1
ATOM 1442 O O . ARG A 1 189 ? 20.273 81.631 10.682 1.00 71.84 258 ARG A O 1
ATOM 1450 N N . GLU B 2 1 ? 16.705 72.323 -2.871 1.00 45.83 70 GLU B N 1
ATOM 1451 C CA . GLU B 2 1 ? 15.741 73.127 -3.687 1.00 45.38 70 GLU B CA 1
ATOM 1452 C C . GLU B 2 1 ? 14.629 73.740 -2.837 1.00 44.86 70 GLU B C 1
ATOM 1453 O O . GLU B 2 1 ? 14.549 73.486 -1.627 1.00 44.91 70 GLU B O 1
ATOM 1459 N N . PHE B 2 2 ? 13.788 74.556 -3.473 1.00 43.76 71 PHE B N 1
ATOM 1460 C CA . PHE B 2 2 ? 12.694 75.246 -2.793 1.00 42.86 71 PHE B CA 1
ATOM 1461 C C . PHE B 2 2 ? 11.747 74.261 -2.091 1.00 42.28 71 PHE B C 1
ATOM 1462 O O . PHE B 2 2 ? 11.103 73.427 -2.741 1.00 42.54 71 PHE B O 1
ATOM 1470 N N . GLY B 2 3 ? 11.701 74.352 -0.762 1.00 41.06 72 GLY B N 1
ATOM 1471 C CA . GLY B 2 3 ? 10.832 73.518 0.081 1.00 39.75 72 GLY B CA 1
ATOM 1472 C C . GLY B 2 3 ? 10.788 72.012 -0.158 1.00 38.81 72 GLY B C 1
ATOM 1473 O O . GLY B 2 3 ? 9.875 71.337 0.332 1.00 38.79 72 GLY B O 1
ATOM 1474 N N . MET B 2 4 ? 11.754 71.475 -0.908 1.00 37.20 73 MET B N 1
ATOM 1475 C CA . MET B 2 4 ? 11.755 70.044 -1.247 1.00 35.80 73 MET B CA 1
ATOM 1476 C C . MET B 2 4 ? 13.157 69.447 -1.173 1.00 35.24 73 MET B C 1
ATOM 1477 O O . MET B 2 4 ? 14.097 69.995 -1.746 1.00 35.43 73 MET B O 1
ATOM 1482 N N . THR B 2 5 ? 13.285 68.317 -0.480 1.00 34.65 74 THR B N 1
ATOM 1483 C CA . THR B 2 5 ? 14.532 67.551 -0.463 1.00 34.02 74 THR B CA 1
ATOM 1484 C C . THR B 2 5 ? 14.252 66.073 -0.748 1.00 33.08 74 THR B C 1
ATOM 1485 O O . THR B 2 5 ? 13.421 65.453 -0.077 1.00 33.06 74 THR B O 1
ATOM 1489 N N . TYR B 2 6 ? 14.969 65.519 -1.726 1.00 31.73 75 TYR B N 1
ATOM 1490 C CA . TYR B 2 6 ? 14.654 64.207 -2.310 1.00 30.61 75 TYR B CA 1
ATOM 1491 C C . TYR B 2 6 ? 15.621 63.082 -1.941 1.00 30.01 75 TYR B C 1
ATOM 1492 O O . TYR B 2 6 ? 16.846 63.271 -1.937 1.00 30.47 75 TYR B O 1
ATOM 1501 N N . TYR B 2 7 ? 15.052 61.917 -1.653 1.00 28.89 76 TYR B N 1
ATOM 1502 C CA . TYR B 2 7 ? 15.809 60.718 -1.298 1.00 28.69 76 TYR B CA 1
ATOM 1503 C C . TYR B 2 7 ? 15.264 59.509 -2.061 1.00 27.87 76 TYR B C 1
ATOM 1504 O O . TYR B 2 7 ? 14.150 59.044 -1.795 1.00 27.33 76 TYR B O 1
ATOM 1513 N N . ARG B 2 8 ? 16.049 59.000 -3.007 1.00 27.25 77 ARG B N 1
ATOM 1514 C CA . ARG B 2 8 ? 15.666 57.815 -3.767 1.00 27.25 77 ARG B CA 1
ATOM 1515 C C . ARG B 2 8 ? 16.090 56.544 -3.025 1.00 26.25 77 ARG B C 1
ATOM 1516 O O . ARG B 2 8 ? 17.284 56.253 -2.899 1.00 26.42 77 ARG B O 1
ATOM 1524 N N . VAL B 2 9 ? 15.107 55.799 -2.528 1.00 25.22 78 VAL B N 1
ATOM 1525 C CA . VAL B 2 9 ? 15.356 54.640 -1.657 1.00 24.49 78 VAL B CA 1
ATOM 1526 C C . VAL B 2 9 ? 14.883 53.381 -2.371 1.00 24.56 78 VAL B C 1
ATOM 1527 O O . VAL B 2 9 ? 13.741 53.305 -2.834 1.00 24.41 78 VAL B O 1
ATOM 1531 N N . VAL B 2 10 ? 15.764 52.397 -2.473 1.00 24.56 79 VAL B N 1
ATOM 1532 C CA . VAL B 2 10 ? 15.455 51.185 -3.222 1.00 25.60 79 VAL B CA 1
ATOM 1533 C C . VAL B 2 10 ? 15.374 49.953 -2.340 1.00 26.09 79 VAL B C 1
ATOM 1534 O O . VAL B 2 10 ? 16.311 49.653 -1.591 1.00 26.53 79 VAL B O 1
ATOM 1538 N N . LEU B 2 11 ? 14.258 49.237 -2.448 1.00 26.61 80 LEU B N 1
ATOM 1539 C CA . LEU B 2 11 ? 14.064 47.964 -1.755 1.00 27.93 80 LEU B CA 1
ATOM 1540 C C . LEU B 2 11 ? 14.555 46.808 -2.619 1.00 28.93 80 LEU B C 1
ATOM 1541 O O . LEU B 2 11 ? 14.099 46.639 -3.755 1.00 28.82 80 LEU B O 1
ATOM 1546 N N . ILE B 2 12 ? 15.480 46.020 -2.075 1.00 29.89 81 ILE B N 1
ATOM 1547 C CA . ILE B 2 12 ? 16.003 44.833 -2.759 1.00 31.25 81 ILE B CA 1
ATOM 1548 C C . ILE B 2 12 ? 16.038 43.641 -1.801 1.00 32.36 81 ILE B C 1
ATOM 1549 O O . ILE B 2 12 ? 16.004 43.801 -0.573 1.00 32.52 81 ILE B O 1
ATOM 1554 N N . GLY B 2 13 ? 16.082 42.444 -2.369 1.00 33.76 82 GLY B N 1
ATOM 1555 C CA . GLY B 2 13 ? 16.045 41.229 -1.575 1.00 35.67 82 GLY B CA 1
ATOM 1556 C C . GLY B 2 13 ? 15.245 40.162 -2.287 1.00 37.31 82 GLY B C 1
ATOM 1557 O O . GLY B 2 13 ? 14.663 40.417 -3.350 1.00 37.40 82 GLY B O 1
ATOM 1558 N N . GLU B 2 14 ? 15.214 38.971 -1.697 1.00 38.69 83 GLU B N 1
ATOM 1559 C CA . GLU B 2 14 ? 14.585 37.810 -2.325 1.00 40.70 83 GLU B CA 1
ATOM 1560 C C . GLU B 2 14 ? 13.073 37.940 -2.375 1.00 40.85 83 GLU B C 1
ATOM 1561 O O . GLU B 2 14 ? 12.474 38.611 -1.537 1.00 40.87 83 GLU B O 1
ATOM 1567 N N . GLN B 2 15 ? 12.464 37.292 -3.364 1.00 41.61 84 GLN B N 1
ATOM 1568 C CA . GLN B 2 15 ? 11.010 37.217 -3.443 1.00 42.23 84 GLN B CA 1
ATOM 1569 C C . GLN B 2 15 ? 10.431 36.659 -2.141 1.00 41.74 84 GLN B C 1
ATOM 1570 O O . GLN B 2 15 ? 10.953 35.689 -1.588 1.00 42.10 84 GLN B O 1
ATOM 1576 N N . GLY B 2 16 ? 9.379 37.300 -1.640 1.00 40.94 85 GLY B N 1
ATOM 1577 C CA . GLY B 2 16 ? 8.647 36.806 -0.481 1.00 40.18 85 GLY B CA 1
ATOM 1578 C C . GLY B 2 16 ? 9.129 37.265 0.883 1.00 39.84 85 GLY B C 1
ATOM 1579 O O . GLY B 2 16 ? 8.579 36.844 1.906 1.00 40.07 85 GLY B O 1
ATOM 1580 N N . VAL B 2 17 ? 10.148 38.122 0.913 1.00 39.20 86 VAL B N 1
ATOM 1581 C CA . VAL B 2 17 ? 10.694 38.614 2.185 1.00 38.66 86 VAL B CA 1
ATOM 1582 C C . VAL B 2 17 ? 9.819 39.701 2.828 1.00 38.11 86 VAL B C 1
ATOM 1583 O O . VAL B 2 17 ? 9.820 39.859 4.051 1.00 37.85 86 VAL B O 1
ATOM 1587 N N . GLY B 2 18 ? 9.081 40.442 2.000 1.00 37.91 87 GLY B N 1
ATOM 1588 C CA . GLY B 2 18 ? 8.134 41.449 2.490 1.00 37.13 87 GLY B CA 1
ATOM 1589 C C . GLY B 2 18 ? 8.395 42.858 1.992 1.00 36.80 87 GLY B C 1
ATOM 1590 O O . GLY B 2 18 ? 7.956 43.823 2.620 1.00 36.77 87 GLY B O 1
ATOM 1591 N N . LYS B 2 19 ? 9.104 42.971 0.868 1.00 36.10 88 LYS B N 1
ATOM 1592 C CA . LYS B 2 19 ? 9.476 44.263 0.292 1.00 36.03 88 LYS B CA 1
ATOM 1593 C C . LYS B 2 19 ? 8.245 45.117 -0.017 1.00 35.84 88 LYS B C 1
ATOM 1594 O O . LYS B 2 19 ? 8.187 46.292 0.343 1.00 35.54 88 LYS B O 1
ATOM 1600 N N . SER B 2 20 ? 7.267 44.499 -0.671 1.00 35.50 89 SER B N 1
ATOM 1601 C CA . SER B 2 20 ? 6.025 45.169 -1.060 1.00 35.48 89 SER B CA 1
ATOM 1602 C C . SER B 2 20 ? 5.130 45.510 0.117 1.00 35.14 89 SER B C 1
ATOM 1603 O O . SER B 2 20 ? 4.451 46.534 0.097 1.00 34.99 89 SER B O 1
ATOM 1606 N N . THR B 2 21 ? 5.122 44.640 1.128 1.00 35.03 90 THR B N 1
ATOM 1607 C CA . THR B 2 21 ? 4.319 44.846 2.334 1.00 34.82 90 THR B CA 1
ATOM 1608 C C . THR B 2 21 ? 4.869 46.027 3.141 1.00 34.28 90 THR B C 1
ATOM 1609 O O . THR B 2 21 ? 4.105 46.816 3.712 1.00 34.12 90 THR B O 1
ATOM 1613 N N . LEU B 2 22 ? 6.195 46.146 3.171 1.00 33.07 91 LEU B N 1
ATOM 1614 C CA . LEU B 2 22 ? 6.854 47.311 3.752 1.00 32.58 91 LEU B CA 1
ATOM 1615 C C . LEU B 2 22 ? 6.526 48.582 2.958 1.00 32.15 91 LEU B C 1
ATOM 1616 O O . LEU B 2 22 ? 6.217 49.627 3.541 1.00 31.31 91 LEU B O 1
ATOM 1621 N N . ALA B 2 23 ? 6.576 48.470 1.631 1.00 31.76 92 ALA B N 1
ATOM 1622 C CA . ALA B 2 23 ? 6.248 49.581 0.740 1.00 32.13 92 ALA B CA 1
ATOM 1623 C C . ALA B 2 23 ? 4.795 50.044 0.937 1.00 32.20 92 ALA B C 1
ATOM 1624 O O . ALA B 2 23 ? 4.508 51.238 0.896 1.00 31.93 92 ALA B O 1
ATOM 1626 N N . ASN B 2 24 ? 3.902 49.087 1.164 1.00 32.39 93 ASN B N 1
ATOM 1627 C CA . ASN B 2 24 ? 2.497 49.373 1.449 1.00 33.29 93 ASN B CA 1
ATOM 1628 C C . ASN B 2 24 ? 2.256 50.117 2.758 1.00 32.87 93 ASN B C 1
ATOM 1629 O O . ASN B 2 24 ? 1.408 51.006 2.823 1.00 32.82 93 ASN B O 1
ATOM 1634 N N . ILE B 2 25 ? 3.006 49.761 3.795 1.00 32.26 94 ILE B N 1
ATOM 1635 C CA . ILE B 2 25 ? 2.952 50.500 5.048 1.00 32.25 94 ILE B CA 1
ATOM 1636 C C . ILE B 2 25 ? 3.410 51.949 4.813 1.00 31.86 94 ILE B C 1
ATOM 1637 O O . ILE B 2 25 ? 2.755 52.901 5.251 1.00 31.26 94 ILE B O 1
ATOM 1642 N N . PHE B 2 26 ? 4.532 52.094 4.109 1.00 31.43 95 PHE B N 1
ATOM 1643 C CA . PHE B 2 26 ? 5.062 53.398 3.720 1.00 31.67 95 PHE B CA 1
ATOM 1644 C C . PHE B 2 26 ? 4.009 54.228 2.978 1.00 31.89 95 PHE B C 1
ATOM 1645 O O . PHE B 2 26 ? 3.909 55.429 3.189 1.00 31.58 95 PHE B O 1
ATOM 1653 N N . ALA B 2 27 ? 3.242 53.575 2.111 1.00 33.09 96 ALA B N 1
ATOM 1654 C CA . ALA B 2 27 ? 2.229 54.249 1.292 1.00 35.03 96 ALA B CA 1
ATOM 1655 C C . ALA B 2 27 ? 0.987 54.654 2.096 1.00 36.47 96 ALA B C 1
ATOM 1656 O O . ALA B 2 27 ? 0.228 55.522 1.669 1.00 36.67 96 ALA B O 1
ATOM 1658 N N . GLY B 2 28 ? 0.803 54.031 3.259 1.00 38.00 97 GLY B N 1
ATOM 1659 C CA . GLY B 2 28 ? -0.332 54.310 4.131 1.00 40.12 97 GLY B CA 1
ATOM 1660 C C . GLY B 2 28 ? -1.315 53.158 4.131 1.00 41.75 97 GLY B C 1
ATOM 1661 O O . GLY B 2 28 ? -2.141 53.046 5.035 1.00 42.81 97 GLY B O 1
ATOM 1662 N N . VAL B 2 29 ? -1.195 52.294 3.122 1.00 42.82 98 VAL B N 1
ATOM 1663 C CA . VAL B 2 29 ? -2.124 51.185 2.866 1.00 43.68 98 VAL B CA 1
ATOM 1664 C C . VAL B 2 29 ? -2.296 50.221 4.047 1.00 43.94 98 VAL B C 1
ATOM 1665 O O . VAL B 2 29 ? -1.473 50.172 4.963 1.00 44.48 98 VAL B O 1
ATOM 1669 N N . GLU B 2 42 ? 2.229 51.351 -8.411 1.00 45.22 111 GLU B N 1
ATOM 1670 C CA . GLU B 2 42 ? 2.622 50.447 -7.332 1.00 44.78 111 GLU B CA 1
ATOM 1671 C C . GLU B 2 42 ? 4.116 50.082 -7.298 1.00 43.73 111 GLU B C 1
ATOM 1672 O O . GLU B 2 42 ? 4.591 49.555 -6.296 1.00 44.04 111 GLU B O 1
ATOM 1678 N N . ASP B 2 43 ? 4.840 50.362 -8.384 1.00 42.38 112 ASP B N 1
ATOM 1679 C CA . ASP B 2 43 ? 6.308 50.221 -8.441 1.00 40.94 112 ASP B CA 1
ATOM 1680 C C . ASP B 2 43 ? 6.998 51.218 -7.516 1.00 39.49 112 ASP B C 1
ATOM 1681 O O . ASP B 2 43 ? 8.091 50.958 -6.998 1.00 38.92 112 ASP B O 1
ATOM 1686 N N . THR B 2 44 ? 6.354 52.372 -7.356 1.00 37.03 113 THR B N 1
ATOM 1687 C CA . THR B 2 44 ? 6.937 53.537 -6.722 1.00 35.31 113 THR B CA 1
ATOM 1688 C C . THR B 2 44 ? 5.899 54.231 -5.846 1.00 33.47 113 THR B C 1
ATOM 1689 O O . THR B 2 44 ? 4.730 54.364 -6.235 1.00 33.12 113 THR B O 1
ATOM 1693 N N . TYR B 2 45 ? 6.334 54.662 -4.664 1.00 31.07 114 TYR B N 1
ATOM 1694 C CA . TYR B 2 45 ? 5.565 55.586 -3.839 1.00 28.93 114 TYR B CA 1
ATOM 1695 C C . TYR B 2 45 ? 6.435 56.756 -3.446 1.00 27.61 114 TYR B C 1
ATOM 1696 O O . TYR B 2 45 ? 7.643 56.600 -3.264 1.00 26.49 114 TYR B O 1
ATOM 1705 N N . GLU B 2 46 ? 5.807 57.921 -3.294 1.00 25.84 115 GLU B N 1
ATOM 1706 C CA . GLU B 2 46 ? 6.5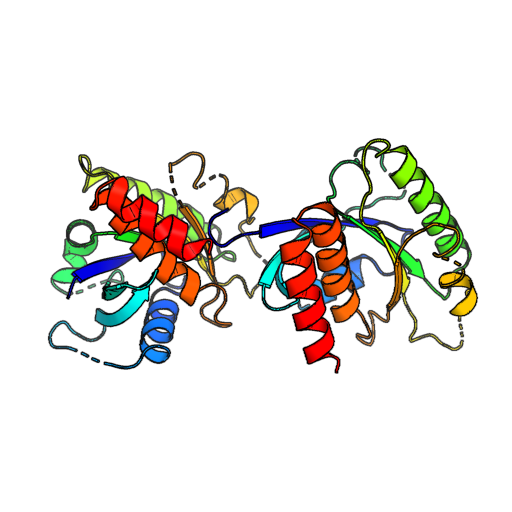09 59.154 -2.968 1.00 25.58 115 GLU B CA 1
ATOM 1707 C C . GLU B 2 46 ? 5.817 59.843 -1.786 1.00 25.60 115 GLU B C 1
ATOM 1708 O O . GLU B 2 46 ? 4.649 60.216 -1.876 1.00 24.97 115 GLU B O 1
ATOM 1714 N N . ARG B 2 47 ? 6.547 60.004 -0.687 1.00 25.68 116 ARG B N 1
ATOM 1715 C CA . ARG B 2 47 ? 5.981 60.540 0.555 1.00 25.85 116 ARG B CA 1
ATOM 1716 C C . ARG B 2 47 ? 6.989 61.462 1.213 1.00 26.20 116 ARG B C 1
ATOM 1717 O O . ARG B 2 47 ? 8.192 61.148 1.265 1.00 25.89 116 ARG B O 1
ATOM 1731 N N . THR B 2 48 ? 6.499 62.591 1.721 1.00 25.96 117 THR B N 1
ATOM 1732 C CA . THR B 2 48 ? 7.316 63.478 2.531 1.00 26.88 117 THR B CA 1
ATOM 1733 C C . THR B 2 48 ? 7.004 63.230 4.011 1.00 28.01 117 THR B C 1
ATOM 1734 O O . THR B 2 48 ? 5.841 63.247 4.425 1.00 27.69 117 THR B O 1
ATOM 1738 N N . LEU B 2 49 ? 8.054 62.948 4.774 1.00 29.35 118 LEU B N 1
ATOM 1739 C CA . LEU B 2 49 ? 7.967 62.762 6.222 1.00 30.83 118 LEU B CA 1
ATOM 1740 C C . LEU B 2 49 ? 8.971 63.654 6.947 1.00 31.45 118 LEU B C 1
ATOM 1741 O O . LEU B 2 49 ? 9.965 64.088 6.358 1.00 31.67 118 LEU B O 1
ATOM 1746 N N . MET B 2 50 ? 8.713 63.929 8.225 1.00 31.93 119 MET B N 1
ATOM 1747 C CA . MET B 2 50 ? 9.636 64.721 9.023 1.00 33.18 119 MET B CA 1
ATOM 1748 C C . MET B 2 50 ? 10.600 63.789 9.762 1.00 33.21 119 MET B C 1
ATOM 1749 O O . MET B 2 50 ? 10.177 62.795 10.351 1.00 33.32 119 MET B O 1
ATOM 1754 N N . VAL B 2 51 ? 11.896 64.082 9.675 1.00 33.53 120 VAL B N 1
ATOM 1755 C CA . VAL B 2 51 ? 12.880 63.394 10.514 1.00 33.97 120 VAL B CA 1
ATOM 1756 C C . VAL B 2 51 ? 13.852 64.405 11.101 1.00 34.23 120 VAL B C 1
ATOM 1757 O O . VAL B 2 51 ? 14.390 65.275 10.390 1.00 34.03 120 VAL B O 1
ATOM 1761 N N . ASP B 2 52 ? 14.035 64.306 12.417 1.00 35.04 121 ASP B N 1
ATOM 1762 C CA . ASP B 2 52 ? 14.806 65.292 13.177 1.00 35.21 121 ASP B CA 1
ATOM 1763 C C . ASP B 2 52 ? 14.360 66.723 12.865 1.00 35.41 121 ASP B C 1
ATOM 1764 O O . ASP B 2 52 ? 15.186 67.624 12.673 1.00 36.19 121 ASP B O 1
ATOM 1769 N N . GLY B 2 53 ? 13.045 66.920 12.807 1.00 35.16 122 GLY B N 1
ATOM 1770 C CA . GLY B 2 53 ? 12.464 68.250 12.604 1.00 35.26 122 GLY B CA 1
ATOM 1771 C C . GLY B 2 53 ? 12.572 68.861 11.212 1.00 35.53 122 GLY B C 1
ATOM 1772 O O . GLY B 2 53 ? 12.312 70.056 11.040 1.00 35.61 122 GLY B O 1
ATOM 1773 N N . GLU B 2 54 ? 12.955 68.054 10.218 1.00 35.14 123 GLU B N 1
ATOM 1774 C CA . GLU B 2 54 ? 13.144 68.535 8.851 1.00 34.96 123 GLU B CA 1
ATOM 1775 C C . GLU B 2 54 ? 12.491 67.576 7.866 1.00 33.81 123 GLU B C 1
ATOM 1776 O O . GLU B 2 54 ? 12.727 66.374 7.936 1.00 33.98 123 GLU B O 1
ATOM 1782 N N . SER B 2 55 ? 11.690 68.115 6.948 1.00 32.68 124 SER B N 1
ATOM 1783 C CA . SER B 2 55 ? 10.998 67.310 5.933 1.00 31.71 124 SER B CA 1
ATOM 1784 C C . SER B 2 55 ? 11.967 66.623 4.981 1.00 30.35 124 SER B C 1
ATOM 1785 O O . SER B 2 55 ? 12.987 67.198 4.611 1.00 30.64 124 SER B O 1
ATOM 1788 N N . ALA B 2 56 ? 11.610 65.400 4.590 1.00 28.89 125 ALA B N 1
ATOM 1789 C CA . ALA B 2 56 ? 12.401 64.570 3.693 1.00 27.52 125 ALA B CA 1
ATOM 1790 C C . ALA B 2 56 ? 11.451 63.851 2.735 1.00 26.64 125 ALA B C 1
ATOM 1791 O O . ALA B 2 56 ? 10.528 63.145 3.164 1.00 25.76 125 ALA B O 1
ATOM 1793 N N . THR B 2 57 ? 11.657 64.052 1.437 1.00 25.90 126 THR B N 1
ATOM 1794 C CA . THR B 2 57 ? 10.771 63.455 0.440 1.00 25.06 126 THR B CA 1
ATOM 1795 C C . THR B 2 57 ? 11.430 62.170 -0.056 1.00 25.00 126 THR B C 1
ATOM 1796 O O . THR B 2 57 ? 12.459 62.210 -0.728 1.00 24.92 126 THR B O 1
ATOM 1800 N N . ILE B 2 58 ? 10.845 61.039 0.309 1.00 24.74 127 ILE B N 1
ATOM 1801 C CA . ILE B 2 58 ? 11.373 59.730 -0.070 1.00 25.13 127 ILE B CA 1
ATOM 1802 C C . ILE B 2 58 ? 10.649 59.223 -1.311 1.00 24.94 127 ILE B C 1
ATOM 1803 O O . ILE B 2 58 ? 9.423 59.164 -1.344 1.00 24.84 127 ILE B O 1
ATOM 1808 N N . ILE B 2 59 ? 11.428 58.882 -2.332 1.00 25.49 128 ILE B N 1
ATOM 1809 C CA . ILE B 2 59 ? 10.929 58.177 -3.499 1.00 25.64 128 ILE B CA 1
ATOM 1810 C C . ILE B 2 59 ? 11.313 56.712 -3.336 1.00 25.59 128 ILE B C 1
ATOM 1811 O O . ILE B 2 59 ? 12.488 56.345 -3.471 1.00 24.95 128 ILE B O 1
ATOM 1816 N N . LEU B 2 60 ? 10.320 55.887 -3.017 1.00 25.55 129 LEU B N 1
ATOM 1817 C CA . LEU B 2 60 ? 10.561 54.492 -2.673 1.00 26.54 129 LEU B CA 1
ATOM 1818 C C . LEU B 2 60 ? 10.307 53.576 -3.869 1.00 27.36 129 LEU B C 1
ATOM 1819 O O . LEU B 2 60 ? 9.190 53.499 -4.378 1.00 27.56 129 LEU B O 1
ATOM 1824 N N . LEU B 2 61 ? 11.363 52.901 -4.316 1.00 28.73 130 LEU B N 1
ATOM 1825 C CA . LEU B 2 61 ? 11.293 52.011 -5.475 1.00 30.58 130 LEU B CA 1
ATOM 1826 C C . LEU B 2 61 ? 11.185 50.561 -5.019 1.00 31.87 130 LEU B C 1
ATOM 1827 O O . LEU B 2 61 ? 12.023 50.072 -4.243 1.00 32.30 130 LEU B O 1
ATOM 1832 N N . ASP B 2 62 ? 10.131 49.893 -5.475 1.00 33.31 131 ASP B N 1
ATOM 1833 C CA . ASP B 2 62 ? 9.869 48.494 -5.150 1.00 35.22 131 ASP B CA 1
ATOM 1834 C C . ASP B 2 62 ? 9.682 47.726 -6.457 1.00 36.54 131 ASP B C 1
ATOM 1835 O O . ASP B 2 62 ? 8.567 47.351 -6.820 1.00 36.90 131 ASP B O 1
ATOM 1840 N N . MET B 2 63 ? 10.779 47.518 -7.174 1.00 38.41 132 MET B N 1
ATOM 1841 C CA . MET B 2 63 ? 10.719 46.877 -8.487 1.00 40.41 132 MET B CA 1
ATOM 1842 C C . MET B 2 63 ? 11.833 45.845 -8.695 1.00 41.35 132 MET B C 1
ATOM 1843 O O . MET B 2 63 ? 12.112 45.434 -9.827 1.00 41.62 132 MET B O 1
ATOM 1848 N N . TRP B 2 64 ? 12.463 45.426 -7.599 1.00 42.19 133 TRP B N 1
ATOM 1849 C CA . TRP B 2 64 ? 13.585 44.494 -7.672 1.00 43.10 133 TRP B CA 1
ATOM 1850 C C . TRP B 2 64 ? 13.126 43.112 -8.111 1.00 43.95 133 TRP B C 1
ATOM 1851 O O . TRP B 2 64 ? 12.202 42.543 -7.528 1.00 44.33 133 TRP B O 1
ATOM 1862 N N . GLU B 2 65 ? 13.781 42.591 -9.146 1.00 44.87 134 GLU B N 1
ATOM 1863 C CA . GLU B 2 65 ? 13.517 41.246 -9.650 1.00 46.01 134 GLU B CA 1
ATOM 1864 C C . GLU B 2 65 ? 14.783 40.406 -9.517 1.00 46.84 134 GLU B C 1
ATOM 1865 O O . GLU B 2 65 ? 15.898 40.901 -9.747 1.00 47.10 134 GLU B O 1
ATOM 1871 N N . ASN B 2 66 ? 14.605 39.141 -9.142 1.00 47.42 135 ASN B N 1
ATOM 1872 C CA . ASN B 2 66 ? 15.724 38.224 -8.945 1.00 48.12 135 ASN B CA 1
ATOM 1873 C C . ASN B 2 66 ? 15.789 37.165 -10.036 1.00 48.45 135 ASN B C 1
ATOM 1874 O O . ASN B 2 66 ? 16.809 36.494 -10.195 1.00 48.97 135 ASN B O 1
ATOM 1879 N N . HIS B 2 74 ? 18.934 44.724 -12.348 1.00 53.60 143 HIS B N 1
ATOM 1880 C CA . HIS B 2 74 ? 20.044 44.066 -11.668 1.00 53.36 143 HIS B CA 1
ATOM 1881 C C . HIS B 2 74 ? 21.160 45.073 -11.420 1.00 53.20 143 HIS B C 1
ATOM 1882 O O . HIS B 2 74 ? 21.240 45.664 -10.340 1.00 53.48 143 HIS B O 1
ATOM 1889 N N . ASP B 2 75 ? 22.005 45.269 -12.432 1.00 52.83 144 ASP B N 1
ATOM 1890 C CA . ASP B 2 75 ? 23.140 46.197 -12.355 1.00 52.20 144 ASP B CA 1
ATOM 1891 C C . ASP B 2 75 ? 22.697 47.660 -12.314 1.00 51.28 144 ASP B C 1
ATOM 1892 O O . ASP B 2 75 ? 23.297 48.474 -11.604 1.00 51.44 144 ASP B O 1
ATOM 1897 N N . HIS B 2 76 ? 21.664 47.993 -13.085 1.00 49.97 145 HIS B N 1
ATOM 1898 C CA . HIS B 2 76 ? 21.163 49.369 -13.150 1.00 48.42 145 HIS B CA 1
ATOM 1899 C C . HIS B 2 76 ? 20.462 49.766 -11.851 1.00 47.56 145 HIS B C 1
ATOM 1900 O O . HIS B 2 76 ? 20.570 50.908 -11.403 1.00 47.34 145 HIS B O 1
ATOM 1916 N N . MET B 2 78 ? 21.256 48.869 -9.027 1.00 43.40 147 MET B N 1
ATOM 1917 C CA . MET B 2 78 ? 22.351 49.170 -8.103 1.00 42.47 147 MET B CA 1
ATOM 1918 C C . MET B 2 78 ? 22.866 50.598 -8.251 1.00 41.18 147 MET B C 1
ATOM 1919 O O . MET B 2 78 ? 23.579 51.099 -7.377 1.00 40.67 147 MET B O 1
ATOM 1924 N N . GLN B 2 79 ? 22.504 51.253 -9.354 1.00 39.77 148 GLN B N 1
ATOM 1925 C CA . GLN B 2 79 ? 22.987 52.600 -9.654 1.00 38.57 148 GLN B CA 1
ATOM 1926 C C . GLN B 2 79 ? 21.981 53.716 -9.340 1.00 37.69 148 GLN B C 1
ATOM 1927 O O . GLN B 2 79 ? 22.380 54.851 -9.064 1.00 37.61 148 GLN B O 1
ATOM 1933 N N . VAL B 2 80 ? 20.689 53.392 -9.382 1.00 36.72 149 VAL B N 1
ATOM 1934 C CA . VAL B 2 80 ? 19.627 54.413 -9.300 1.00 36.10 149 VAL B CA 1
ATOM 1935 C C . VAL B 2 80 ? 19.416 55.057 -7.921 1.00 35.05 149 VAL B C 1
ATOM 1936 O O . VAL B 2 80 ? 19.018 56.221 -7.839 1.00 35.15 149 VAL B O 1
ATOM 1940 N N . GLY B 2 81 ? 19.680 54.305 -6.853 1.00 33.79 150 GLY B N 1
ATOM 1941 C CA . GLY B 2 81 ? 19.326 54.737 -5.501 1.00 32.49 150 GLY B CA 1
ATOM 1942 C C . GLY B 2 81 ? 20.340 55.603 -4.775 1.00 31.62 150 GLY B C 1
ATOM 1943 O O . GLY B 2 81 ? 21.557 55.465 -4.968 1.00 31.49 150 GLY B O 1
ATOM 1944 N N . ASP B 2 82 ? 19.822 56.517 -3.955 1.00 30.78 151 ASP B N 1
ATOM 1945 C CA . ASP B 2 82 ? 20.612 57.236 -2.960 1.00 29.87 151 ASP B CA 1
ATOM 1946 C C . ASP B 2 82 ? 20.878 56.325 -1.764 1.00 29.06 151 ASP B C 1
ATOM 1947 O O . ASP B 2 82 ? 21.785 56.595 -0.979 1.00 29.46 151 ASP B O 1
ATOM 1952 N N . ALA B 2 83 ? 20.069 55.274 -1.612 1.00 27.92 152 ALA B N 1
ATOM 1953 C CA . ALA B 2 83 ? 20.120 54.396 -0.436 1.00 26.64 152 ALA B CA 1
ATOM 1954 C C . ALA B 2 83 ? 19.344 53.115 -0.669 1.00 26.18 152 ALA B C 1
ATOM 1955 O O . ALA B 2 83 ? 18.388 53.083 -1.466 1.00 25.49 152 ALA B O 1
ATOM 1957 N N . TYR B 2 84 ? 19.754 52.055 0.024 1.00 25.43 153 TYR B N 1
ATOM 1958 C CA . TYR B 2 84 ? 19.207 50.721 -0.197 1.00 25.93 153 TYR B CA 1
ATOM 1959 C C . TYR B 2 84 ? 18.709 50.081 1.088 1.00 25.96 153 TYR B C 1
ATOM 1960 O O . TYR B 2 84 ? 19.361 50.169 2.129 1.00 25.73 153 TYR B O 1
ATOM 1969 N N . LEU B 2 85 ? 17.545 49.451 0.994 1.00 25.99 154 LEU B N 1
ATOM 1970 C CA . LEU B 2 85 ? 17.011 48.609 2.048 1.00 26.73 154 LEU B CA 1
ATOM 1971 C C . LEU B 2 85 ? 17.075 47.172 1.559 1.00 27.59 154 LEU B C 1
ATOM 1972 O O . LEU B 2 85 ? 16.315 46.772 0.669 1.00 28.07 154 LEU B O 1
ATOM 1977 N N . ILE B 2 86 ? 18.000 46.410 2.131 1.00 28.13 155 ILE B N 1
ATOM 1978 C CA . ILE B 2 86 ? 18.200 45.020 1.760 1.00 29.38 155 ILE B CA 1
ATOM 1979 C C . ILE B 2 86 ? 17.463 44.185 2.789 1.00 29.71 155 ILE B C 1
ATOM 1980 O O . ILE B 2 86 ? 17.834 44.154 3.963 1.00 29.56 155 ILE B O 1
ATOM 1985 N N . VAL B 2 87 ? 16.385 43.552 2.333 1.00 30.39 156 VAL B N 1
ATOM 1986 C CA . VAL B 2 87 ? 15.439 42.873 3.195 1.00 31.02 156 VAL B CA 1
ATOM 1987 C C . VAL B 2 87 ? 15.618 41.361 3.078 1.00 32.31 156 VAL B C 1
ATOM 1988 O O . VAL B 2 87 ? 15.736 40.819 1.974 1.00 32.04 156 VAL B O 1
ATOM 1992 N N . TYR B 2 88 ? 15.673 40.708 4.234 1.00 33.53 157 TYR B N 1
ATOM 1993 C CA . TYR B 2 88 ? 15.535 39.260 4.326 1.00 35.27 157 TYR B CA 1
ATOM 1994 C C . TYR B 2 88 ? 14.405 38.931 5.303 1.00 36.45 157 TYR B C 1
ATOM 1995 O O . TYR B 2 88 ? 13.927 39.805 6.037 1.00 36.88 157 TYR B O 1
ATOM 2004 N N . SER B 2 89 ? 13.967 37.677 5.296 1.00 37.69 158 SER B N 1
ATOM 2005 C CA . SER B 2 89 ? 13.028 37.188 6.292 1.00 39.26 158 SER B CA 1
ATOM 2006 C C . SER B 2 89 ? 13.778 36.447 7.393 1.00 40.04 158 SER B C 1
ATOM 2007 O O . SER B 2 89 ? 14.616 35.591 7.107 1.00 40.35 158 SER B O 1
ATOM 2010 N N . ILE B 2 90 ? 13.473 36.778 8.646 1.00 41.10 159 ILE B N 1
ATOM 2011 C CA . ILE B 2 90 ? 14.062 36.089 9.798 1.00 41.80 159 ILE B CA 1
ATOM 2012 C C . ILE B 2 90 ? 13.648 34.605 9.865 1.00 42.39 159 ILE B C 1
ATOM 2013 O O . ILE B 2 90 ? 14.177 33.842 10.677 1.00 42.67 159 ILE B O 1
ATOM 2018 N N . THR B 2 91 ? 12.709 34.208 9.010 1.00 42.95 160 THR B N 1
ATOM 2019 C CA . THR B 2 91 ? 12.240 32.820 8.941 1.00 43.43 160 THR B CA 1
ATOM 2020 C C . THR B 2 91 ? 12.914 32.045 7.807 1.00 43.72 160 THR B C 1
ATOM 2021 O O . THR B 2 91 ? 12.631 30.864 7.604 1.00 44.24 160 THR B O 1
ATOM 2025 N N . ASP B 2 92 ? 13.802 32.704 7.070 1.00 43.84 161 ASP B N 1
ATOM 2026 C CA . ASP B 2 92 ? 14.391 32.103 5.876 1.00 44.07 161 ASP B CA 1
ATOM 2027 C C . ASP B 2 92 ? 15.888 32.418 5.771 1.00 43.98 161 ASP B C 1
ATOM 2028 O O . ASP B 2 92 ? 16.278 33.532 5.402 1.00 43.68 161 ASP B O 1
ATOM 2033 N N . ARG B 2 93 ? 16.716 31.425 6.096 1.00 43.63 162 ARG B N 1
ATOM 2034 C CA . ARG B 2 93 ? 18.176 31.585 6.093 1.00 43.45 162 ARG B CA 1
ATOM 2035 C C . ARG B 2 93 ? 18.749 31.864 4.705 1.00 42.84 162 ARG B C 1
ATOM 2036 O O . ARG B 2 93 ? 19.688 32.654 4.565 1.00 42.93 162 ARG B O 1
ATOM 2044 N N . ALA B 2 94 ? 18.180 31.216 3.690 1.00 42.19 163 ALA B N 1
ATOM 2045 C CA . ALA B 2 94 ? 18.578 31.441 2.302 1.00 41.68 163 ALA B CA 1
ATOM 2046 C C . ALA B 2 94 ? 18.456 32.916 1.886 1.00 41.40 163 ALA B C 1
ATOM 2047 O O . ALA B 2 94 ? 19.334 33.451 1.205 1.00 41.48 163 ALA B O 1
ATOM 2049 N N . SER B 2 95 ? 17.373 33.566 2.307 1.00 41.18 164 SER B N 1
ATOM 2050 C CA . SER B 2 95 ? 17.161 34.990 2.022 1.00 40.74 164 SER B CA 1
ATOM 2051 C C . SER B 2 95 ? 18.168 35.882 2.757 1.00 40.52 164 SER B C 1
ATOM 2052 O O . SER B 2 95 ? 18.582 36.912 2.231 1.00 40.40 164 SER B O 1
ATOM 2055 N N . PHE B 2 96 ? 18.552 35.470 3.965 1.00 40.65 165 PHE B N 1
ATOM 2056 C CA . PHE B 2 96 ? 19.590 36.144 4.752 1.00 41.00 165 PHE B CA 1
ATOM 2057 C C . PHE B 2 96 ? 20.943 36.130 4.033 1.00 41.00 165 PHE B C 1
ATOM 2058 O O . PHE B 2 96 ? 21.658 37.137 4.010 1.00 40.83 165 PHE B O 1
ATOM 2066 N N . GLU B 2 97 ? 21.270 34.991 3.428 1.00 41.14 166 GLU B N 1
ATOM 2067 C CA . GLU B 2 97 ? 22.516 34.823 2.679 1.00 41.24 166 GLU B CA 1
ATOM 2068 C C . GLU B 2 97 ? 22.528 35.613 1.366 1.00 40.96 166 GLU B C 1
ATOM 2069 O O . GLU B 2 97 ? 23.569 36.139 0.958 1.00 41.24 166 GLU B O 1
ATOM 2075 N N . LYS B 2 98 ? 21.371 35.703 0.713 1.00 40.60 167 LYS B N 1
ATOM 2076 C CA . LYS B 2 98 ? 21.243 36.484 -0.518 1.00 40.15 167 LYS B CA 1
ATOM 2077 C C . LYS B 2 98 ? 21.353 37.983 -0.232 1.00 39.27 167 LYS B C 1
ATOM 2078 O O . LYS B 2 98 ? 22.006 38.716 -0.980 1.00 39.00 167 LYS B O 1
ATOM 2084 N N . ALA B 2 99 ? 20.711 38.421 0.853 1.00 38.73 168 ALA B N 1
ATOM 2085 C CA . ALA B 2 99 ? 20.795 39.806 1.324 1.00 37.84 168 ALA B CA 1
ATOM 2086 C C . ALA B 2 99 ? 22.248 40.197 1.583 1.00 37.47 168 ALA B C 1
ATOM 2087 O O . ALA B 2 99 ? 22.701 41.276 1.189 1.00 36.75 168 ALA B O 1
ATOM 2089 N N . SER B 2 100 ? 22.967 39.290 2.242 1.00 37.19 169 SER B N 1
ATOM 2090 C CA . SER B 2 100 ? 24.393 39.437 2.504 1.00 37.05 169 SER B CA 1
ATOM 2091 C C . SER B 2 100 ? 25.194 39.557 1.202 1.00 36.39 169 SER B C 1
ATOM 2092 O O . SER B 2 100 ? 26.095 40.389 1.096 1.00 36.27 169 SER B O 1
ATOM 2095 N N . GLU B 2 101 ? 24.838 38.740 0.211 1.00 36.32 170 GLU B N 1
ATOM 2096 C CA . GLU B 2 101 ? 25.448 38.795 -1.119 1.00 35.70 170 GLU B CA 1
ATOM 2097 C C . GLU B 2 101 ? 25.175 40.136 -1.798 1.00 35.56 170 GLU B C 1
ATOM 2098 O O . GLU B 2 101 ? 26.083 40.751 -2.363 1.00 34.81 170 GLU B O 1
ATOM 2104 N N . LEU B 2 102 ? 23.920 40.588 -1.725 1.00 35.27 171 LEU B N 1
ATOM 2105 C CA . LEU B 2 102 ? 23.504 41.854 -2.351 1.00 35.06 171 LEU B CA 1
ATOM 2106 C C . LEU B 2 102 ? 24.246 43.052 -1.763 1.00 34.90 171 LEU B C 1
ATOM 2107 O O . LEU B 2 102 ? 24.621 43.977 -2.482 1.00 34.72 171 LEU B O 1
ATOM 2112 N N . ARG B 2 103 ? 24.457 43.016 -0.449 1.00 35.46 172 ARG B N 1
ATOM 2113 C CA . ARG B 2 103 ? 25.238 44.033 0.243 1.00 35.80 172 ARG B CA 1
ATOM 2114 C C . ARG B 2 103 ? 26.618 44.225 -0.390 1.00 36.30 172 ARG B C 1
ATOM 2115 O O . ARG B 2 103 ? 27.025 45.354 -0.655 1.00 36.27 172 ARG B O 1
ATOM 2123 N N . ILE B 2 104 ? 27.330 43.126 -0.636 1.00 37.45 173 ILE B N 1
ATOM 2124 C CA . ILE B 2 104 ? 28.668 43.198 -1.252 1.00 38.48 173 ILE B CA 1
ATOM 2125 C C . ILE B 2 104 ? 28.595 43.680 -2.705 1.00 38.79 173 ILE B C 1
ATOM 2126 O O . ILE B 2 104 ? 29.363 44.557 -3.114 1.00 39.12 173 ILE B O 1
ATOM 2131 N N . GLN B 2 105 ? 27.662 43.116 -3.469 1.00 39.50 174 GLN B N 1
ATOM 2132 C CA . GLN B 2 105 ? 27.438 43.524 -4.853 1.00 40.24 174 GLN B CA 1
ATOM 2133 C C . GLN B 2 105 ? 27.204 45.031 -4.968 1.00 40.13 174 GLN B C 1
ATOM 2134 O O . GLN B 2 105 ? 27.781 45.693 -5.831 1.00 39.99 174 GLN B O 1
ATOM 2140 N N . LEU B 2 106 ? 26.369 45.570 -4.078 1.00 40.18 175 LEU B N 1
ATOM 2141 C CA . LEU B 2 106 ? 26.081 46.999 -4.064 1.00 40.44 175 LEU B CA 1
ATOM 2142 C C . LEU B 2 106 ? 27.326 47.831 -3.771 1.00 40.60 175 LEU B C 1
ATOM 2143 O O . LEU B 2 106 ? 27.570 48.839 -4.434 1.00 40.32 175 LEU B O 1
ATOM 2148 N N . ARG B 2 107 ? 28.106 47.404 -2.779 1.00 41.08 176 ARG B N 1
ATOM 2149 C CA . ARG B 2 107 ? 29.363 48.075 -2.442 1.00 41.73 176 ARG B CA 1
ATOM 2150 C C . ARG B 2 107 ? 30.301 48.081 -3.658 1.00 41.80 176 ARG B C 1
ATOM 2151 O O . ARG B 2 107 ? 30.881 49.113 -3.994 1.00 41.74 176 ARG B O 1
ATOM 2159 N N . ARG B 2 108 ? 30.405 46.931 -4.323 1.00 42.22 177 ARG B N 1
ATOM 2160 C CA . ARG B 2 108 ? 31.200 46.777 -5.547 1.00 43.20 177 ARG B CA 1
ATOM 2161 C C . ARG B 2 108 ? 30.697 47.644 -6.709 1.00 43.78 177 ARG B C 1
ATOM 2162 O O . ARG B 2 108 ? 31.494 48.209 -7.467 1.00 44.01 177 ARG B O 1
ATOM 2170 N N . ALA B 2 109 ? 29.374 47.747 -6.837 1.00 44.17 178 ALA B N 1
ATOM 2171 C CA . ALA B 2 109 ? 28.748 48.530 -7.902 1.00 44.52 178 ALA B CA 1
ATOM 2172 C C . ALA B 2 109 ? 28.920 50.035 -7.729 1.00 44.87 178 ALA B C 1
ATOM 2173 O O . ALA B 2 109 ? 28.877 50.781 -8.707 1.00 45.03 178 ALA B O 1
ATOM 2175 N N . ARG B 2 110 ? 29.122 50.481 -6.490 1.00 45.36 179 ARG B N 1
ATOM 2176 C CA . ARG B 2 110 ? 29.233 51.909 -6.195 1.00 45.60 179 ARG B CA 1
ATOM 2177 C C . ARG B 2 110 ? 30.562 52.232 -5.526 1.00 46.67 179 ARG B C 1
ATOM 2178 O O . ARG B 2 110 ? 30.598 52.839 -4.451 1.00 46.67 179 ARG B O 1
ATOM 2186 N N . GLN B 2 111 ? 31.651 51.852 -6.194 1.00 47.82 180 GLN B N 1
ATOM 2187 C CA . GLN B 2 111 ? 32.997 51.850 -5.598 1.00 48.98 180 GLN B CA 1
ATOM 2188 C C . GLN B 2 111 ? 33.519 53.191 -5.071 1.00 49.27 180 GLN B C 1
ATOM 2189 O O . GLN B 2 111 ? 34.221 53.231 -4.056 1.00 49.87 180 GLN B O 1
ATOM 2195 N N . THR B 2 112 ? 33.165 54.284 -5.741 1.00 49.48 181 THR B N 1
ATOM 2196 C CA . THR B 2 112 ? 33.631 55.619 -5.342 1.00 49.66 181 THR B CA 1
ATOM 2197 C C . THR B 2 112 ? 32.767 56.291 -4.267 1.00 49.10 181 THR B C 1
ATOM 2198 O O . THR B 2 112 ? 33.053 57.423 -3.847 1.00 49.17 181 THR B O 1
ATOM 2202 N N . GLU B 2 113 ? 31.726 55.592 -3.818 1.00 48.31 182 GLU B N 1
ATOM 2203 C CA . GLU B 2 113 ? 30.734 56.173 -2.913 1.00 47.43 182 GLU B CA 1
ATOM 2204 C C . GLU B 2 113 ? 30.516 55.323 -1.661 1.00 46.45 182 GLU B C 1
ATOM 2205 O O . GLU B 2 113 ? 30.712 54.107 -1.686 1.00 46.75 182 GLU B O 1
ATOM 2211 N N . ASP B 2 114 ? 30.119 55.980 -0.572 1.00 44.87 183 ASP B N 1
ATOM 2212 C CA . ASP B 2 114 ? 29.687 55.305 0.652 1.00 43.41 183 ASP B CA 1
ATOM 2213 C C . ASP B 2 114 ? 28.155 55.325 0.672 1.00 42.03 183 ASP B C 1
ATOM 2214 O O . ASP B 2 114 ? 27.534 56.284 1.142 1.00 41.95 183 ASP B O 1
ATOM 2219 N N . ILE B 2 115 ? 27.553 54.267 0.141 1.00 40.19 184 ILE B N 1
ATOM 2220 C CA . ILE B 2 115 ? 26.109 54.234 -0.065 1.00 38.58 184 ILE B CA 1
ATOM 2221 C C . ILE B 2 115 ? 25.376 53.774 1.198 1.00 36.90 184 ILE B C 1
ATOM 2222 O O . ILE B 2 115 ? 25.649 52.690 1.710 1.00 36.57 184 ILE B O 1
ATOM 2227 N N . PRO B 2 116 ? 24.459 54.614 1.713 1.00 35.62 185 PRO B N 1
ATOM 2228 C CA . PRO B 2 116 ? 23.613 54.232 2.846 1.00 34.33 185 PRO B CA 1
ATOM 2229 C C . PRO B 2 116 ? 22.875 52.919 2.597 1.00 33.44 185 PRO B C 1
ATOM 2230 O O . PRO B 2 116 ? 22.206 52.762 1.569 1.00 32.31 185 PRO B O 1
ATOM 2234 N N . ILE B 2 117 ? 23.014 51.981 3.533 1.00 32.49 186 ILE B N 1
ATOM 2235 C CA . ILE B 2 117 ? 22.343 50.689 3.464 1.00 32.14 186 ILE B CA 1
ATOM 2236 C C . ILE B 2 117 ? 21.782 50.326 4.829 1.00 31.90 186 ILE B C 1
ATOM 2237 O O . ILE B 2 117 ? 22.462 50.481 5.854 1.00 31.70 186 ILE B O 1
ATOM 2242 N N . ILE B 2 118 ? 20.549 49.830 4.838 1.00 30.98 187 ILE B N 1
ATOM 2243 C CA . ILE B 2 118 ? 20.032 49.147 6.019 1.00 30.69 187 ILE B CA 1
ATOM 2244 C C . ILE B 2 118 ? 19.715 47.704 5.692 1.00 30.37 187 ILE B C 1
ATOM 2245 O O . ILE B 2 118 ? 18.996 47.402 4.731 1.00 30.57 187 ILE B O 1
ATOM 2250 N N . LEU B 2 119 ? 20.292 46.808 6.486 1.00 30.10 188 LEU B N 1
ATOM 2251 C CA . LEU B 2 119 ? 19.954 45.405 6.425 1.00 29.83 188 LEU B CA 1
ATOM 2252 C C . LEU B 2 119 ? 18.715 45.162 7.292 1.00 29.71 188 LEU B C 1
ATOM 2253 O O . LEU B 2 119 ? 18.724 45.434 8.497 1.00 29.40 188 LEU B O 1
ATOM 2258 N N . VAL B 2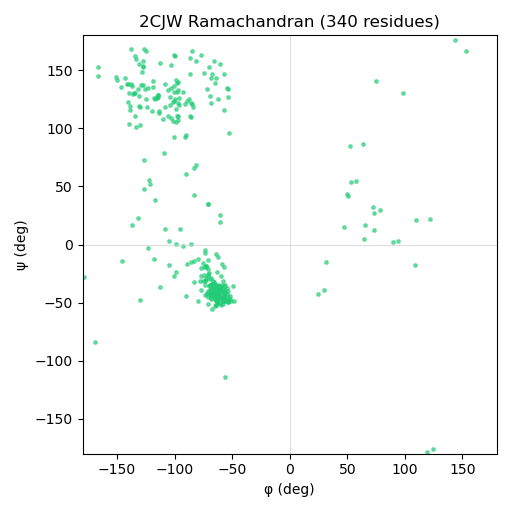 120 ? 17.659 44.650 6.667 1.00 29.37 189 VAL B N 1
ATOM 2259 C CA . VAL B 2 120 ? 16.342 44.574 7.299 1.00 29.98 189 VAL B CA 1
ATOM 2260 C C . VAL B 2 120 ? 15.922 43.129 7.535 1.00 30.55 189 VAL B C 1
ATOM 2261 O O . VAL B 2 120 ? 15.699 42.378 6.586 1.00 30.43 189 VAL B O 1
ATOM 2265 N N . GLY B 2 121 ? 15.839 42.749 8.807 1.00 31.68 190 GLY B N 1
ATOM 2266 C CA . GLY B 2 121 ? 15.296 41.450 9.190 1.00 33.04 190 GLY B CA 1
ATOM 2267 C C . GLY B 2 121 ? 13.799 41.543 9.421 1.00 33.88 190 GLY B C 1
ATOM 2268 O O . GLY B 2 121 ? 13.358 41.888 10.519 1.00 33.88 190 GLY B O 1
ATOM 2269 N N . ASN B 2 122 ? 13.027 41.235 8.378 1.00 35.01 191 ASN B N 1
ATOM 2270 C CA . ASN B 2 122 ? 11.564 41.324 8.414 1.00 36.51 191 ASN B CA 1
ATOM 2271 C C . ASN B 2 122 ? 10.900 40.049 8.950 1.00 37.84 191 ASN B C 1
ATOM 2272 O O . ASN B 2 122 ? 11.518 38.984 8.962 1.00 38.06 191 ASN B O 1
ATOM 2277 N N . LYS B 2 123 ? 9.643 40.180 9.384 1.00 39.33 192 LYS B N 1
ATOM 2278 C CA . LYS B 2 123 ? 8.807 39.076 9.913 1.00 40.58 192 LYS B CA 1
ATOM 2279 C C . LYS B 2 123 ? 9.136 38.700 11.363 1.00 41.74 192 LYS B C 1
ATOM 2280 O O . LYS B 2 123 ? 8.936 37.554 11.779 1.00 42.15 192 LYS B O 1
ATOM 2286 N N . SER B 2 124 ? 9.601 39.686 12.132 1.00 42.93 193 SER B N 1
ATOM 2287 C CA . SER B 2 124 ? 9.937 39.502 13.547 1.00 44.18 193 SER B CA 1
ATOM 2288 C C . SER B 2 124 ? 8.752 39.090 14.440 1.00 45.12 193 SER B C 1
ATOM 2289 O O . SER B 2 124 ? 8.951 38.720 15.600 1.00 45.30 193 SER B O 1
ATOM 2292 N N . ASP B 2 125 ? 7.534 39.156 13.900 1.00 46.13 194 ASP B N 1
ATOM 2293 C CA . ASP B 2 125 ? 6.338 38.673 14.605 1.00 47.15 194 ASP B CA 1
ATOM 2294 C C . ASP B 2 125 ? 6.273 37.143 14.671 1.00 47.89 194 ASP B C 1
ATOM 2295 O O . ASP B 2 125 ? 5.690 36.583 15.604 1.00 48.08 194 ASP B O 1
ATOM 2300 N N . LEU B 2 126 ? 6.869 36.481 13.678 1.00 48.96 195 LEU B N 1
ATOM 2301 C CA . LEU B 2 126 ? 6.865 35.016 13.586 1.00 49.94 195 LEU B CA 1
ATOM 2302 C C . LEU B 2 126 ? 7.959 34.366 14.448 1.00 50.67 195 LEU B C 1
ATOM 2303 O O . LEU B 2 126 ? 8.884 33.731 13.927 1.00 50.87 195 LEU B O 1
ATOM 2308 N N . VAL B 2 127 ? 7.827 34.519 15.765 1.00 51.39 196 VAL B N 1
ATOM 2309 C CA . VAL B 2 127 ? 8.826 34.040 16.727 1.00 52.36 196 VAL B CA 1
ATOM 2310 C C . VAL B 2 127 ? 9.110 32.532 16.656 1.00 52.75 196 VAL B C 1
ATOM 2311 O O . VAL B 2 127 ? 10.262 32.109 16.795 1.00 52.96 196 VAL B O 1
ATOM 2315 N N . ARG B 2 128 ? 8.069 31.730 16.428 1.00 53.10 197 ARG B N 1
ATOM 2316 C CA . ARG B 2 128 ? 8.206 30.269 16.436 1.00 53.35 197 ARG B CA 1
ATOM 2317 C C . ARG B 2 128 ? 8.719 29.708 15.107 1.00 53.47 197 ARG B C 1
ATOM 2318 O O . ARG B 2 128 ? 8.926 28.499 14.979 1.00 53.71 197 ARG B O 1
ATOM 2333 N N . ARG B 2 130 ? 11.402 31.399 13.382 1.00 52.26 199 ARG B N 1
ATOM 2334 C CA . ARG B 2 130 ? 12.671 32.059 13.050 1.00 51.67 199 ARG B CA 1
ATOM 2335 C C . ARG B 2 130 ? 13.868 31.106 12.906 1.00 51.25 199 ARG B C 1
ATOM 2336 O O . ARG B 2 130 ? 14.003 30.126 13.648 1.00 51.24 199 ARG B O 1
ATOM 2344 N N . GLU B 2 131 ? 14.705 31.400 11.915 1.00 50.36 200 GLU B N 1
ATOM 2345 C CA . GLU B 2 131 ? 15.901 30.620 11.623 1.00 49.55 200 GLU B CA 1
ATOM 2346 C C . GLU B 2 131 ? 17.154 31.441 11.908 1.00 48.85 200 GLU B C 1
ATOM 2347 O O . GLU B 2 131 ? 18.160 30.911 12.390 1.00 48.93 200 GLU B O 1
ATOM 2353 N N . VAL B 2 132 ? 17.076 32.737 11.609 1.00 47.54 201 VAL B N 1
ATOM 2354 C CA . VAL B 2 132 ? 18.177 33.669 11.811 1.00 46.33 201 VAL B CA 1
ATOM 2355 C C . VAL B 2 132 ? 17.915 34.457 13.086 1.00 45.74 201 VAL B C 1
ATOM 2356 O O . VAL B 2 132 ? 16.875 35.109 13.220 1.00 45.76 201 VAL B O 1
ATOM 2360 N N . SER B 2 133 ? 18.848 34.385 14.029 1.00 44.66 202 SER B N 1
ATOM 2361 C CA . SER B 2 133 ? 18.693 35.061 15.315 1.00 43.76 202 SER B CA 1
ATOM 2362 C C . SER B 2 133 ? 18.971 36.558 15.204 1.00 43.31 202 SER B C 1
ATOM 2363 O O . SER B 2 133 ? 19.578 37.019 14.228 1.00 43.18 202 SER B O 1
ATOM 2366 N N . VAL B 2 134 ? 18.527 37.307 16.211 1.00 42.66 203 VAL B N 1
ATOM 2367 C CA . VAL B 2 134 ? 18.774 38.745 16.286 1.00 42.03 203 VAL B CA 1
ATOM 2368 C C . VAL B 2 134 ? 20.272 39.034 16.401 1.00 41.68 203 VAL B C 1
ATOM 2369 O O . VAL B 2 134 ? 20.774 39.967 15.774 1.00 41.41 203 VAL B O 1
ATOM 2373 N N . SER B 2 135 ? 20.981 38.224 17.189 1.00 41.04 204 SER B N 1
ATOM 2374 C CA . SER B 2 135 ? 22.424 38.404 17.381 1.00 40.75 204 SER B CA 1
ATOM 2375 C C . SER B 2 135 ? 23.206 38.203 16.086 1.00 39.97 204 SER B C 1
ATOM 2376 O O . SER B 2 135 ? 24.114 38.973 15.789 1.00 39.72 204 SER B O 1
ATOM 2379 N N . GLU B 2 136 ? 22.836 37.176 15.324 1.00 39.67 205 GLU B N 1
ATOM 2380 C CA . GLU B 2 136 ? 23.465 36.863 14.036 1.00 39.76 205 GLU B CA 1
ATOM 2381 C C . GLU B 2 136 ? 23.299 38.001 13.017 1.00 39.31 205 GLU B C 1
ATOM 2382 O O . GLU B 2 136 ? 24.248 38.364 12.313 1.00 38.85 205 GLU B O 1
ATOM 2388 N N . GLY B 2 137 ? 22.083 38.543 12.942 1.00 38.87 206 GLY B N 1
ATOM 2389 C CA . GLY B 2 137 ? 21.795 39.710 12.110 1.00 38.11 206 GLY B CA 1
ATOM 2390 C C . GLY B 2 137 ? 22.655 40.899 12.484 1.00 37.67 206 GLY B C 1
ATOM 2391 O O . GLY B 2 137 ? 23.290 41.499 11.617 1.00 37.39 206 GLY B O 1
ATOM 2392 N N . ARG B 2 138 ? 22.682 41.229 13.777 1.00 37.51 207 ARG B N 1
ATOM 2393 C CA . ARG B 2 138 ? 23.514 42.315 14.304 1.00 37.71 207 ARG B CA 1
ATOM 2394 C C . ARG B 2 138 ? 24.990 42.106 13.987 1.00 37.16 207 ARG B C 1
ATOM 2395 O O . ARG B 2 138 ? 25.669 43.025 13.532 1.00 36.46 207 ARG B O 1
ATOM 2403 N N . ALA B 2 139 ? 25.474 40.893 14.258 1.00 36.97 208 ALA B N 1
ATOM 2404 C CA . ALA B 2 139 ? 26.882 40.530 14.050 1.00 36.61 208 ALA B CA 1
ATOM 2405 C C . ALA B 2 139 ? 27.312 40.674 12.588 1.00 36.21 208 ALA B C 1
ATOM 2406 O O . ALA B 2 139 ? 28.340 41.289 12.299 1.00 35.75 208 ALA B O 1
ATOM 2415 N N . ALA B 2 141 ? 25.861 42.415 10.285 1.00 33.85 210 ALA B N 1
ATOM 2416 C CA . ALA B 2 141 ? 25.801 43.849 9.965 1.00 32.86 210 ALA B CA 1
ATOM 2417 C C . ALA B 2 141 ? 27.064 44.609 10.378 1.00 32.33 210 ALA B C 1
ATOM 2418 O O . ALA B 2 141 ? 27.523 45.504 9.663 1.00 31.68 210 ALA B O 1
ATOM 2420 N N . VAL B 2 142 ? 27.616 44.261 11.538 1.00 31.56 211 VAL B N 1
ATOM 2421 C CA . VAL B 2 142 ? 28.892 44.828 11.969 1.00 31.69 211 VAL B CA 1
ATOM 2422 C C . VAL B 2 142 ? 30.000 44.416 10.990 1.00 31.70 211 VAL B C 1
ATOM 2423 O O . VAL B 2 142 ? 30.746 45.261 10.503 1.00 31.14 211 VAL B O 1
ATOM 2427 N N . VAL B 2 143 ? 30.067 43.123 10.689 1.00 32.39 212 VAL B N 1
ATOM 2428 C CA . VAL B 2 143 ? 31.021 42.581 9.712 1.00 33.56 212 VAL B CA 1
ATOM 2429 C C . VAL B 2 143 ? 30.886 43.246 8.339 1.00 34.09 212 VAL B C 1
ATOM 2430 O O . VAL B 2 143 ? 31.896 43.563 7.706 1.00 33.91 212 VAL B O 1
ATOM 2434 N N . PHE B 2 144 ? 29.639 43.473 7.912 1.00 34.79 213 PHE B N 1
ATOM 2435 C CA . PHE B 2 144 ? 29.332 44.094 6.616 1.00 35.49 213 PHE B CA 1
ATOM 2436 C C . PHE B 2 144 ? 29.479 45.604 6.614 1.00 35.32 213 PHE B C 1
ATOM 2437 O O . PHE B 2 144 ? 29.438 46.223 5.547 1.00 35.62 213 PHE B O 1
ATOM 2445 N N . ASP B 2 145 ? 29.611 46.192 7.806 1.00 35.11 214 ASP B N 1
ATOM 2446 C CA . ASP B 2 145 ? 29.635 47.648 7.994 1.00 35.22 214 ASP B CA 1
ATOM 2447 C C . ASP B 2 145 ? 28.367 48.324 7.442 1.00 34.79 214 ASP B C 1
ATOM 2448 O O . ASP B 2 145 ? 28.420 49.233 6.606 1.00 34.93 214 ASP B O 1
ATOM 2453 N N . CYS B 2 146 ? 27.221 47.855 7.911 1.00 34.15 215 CYS B N 1
ATOM 2454 C CA . CYS B 2 146 ? 25.953 48.478 7.564 1.00 33.94 215 CYS B CA 1
ATOM 2455 C C . CYS B 2 146 ? 25.078 48.551 8.802 1.00 33.96 215 CYS B C 1
ATOM 2456 O O . CYS B 2 146 ? 25.391 47.948 9.828 1.00 33.72 215 CYS B O 1
ATOM 2459 N N . LYS B 2 147 ? 23.989 49.303 8.701 1.00 33.89 216 LYS B N 1
ATOM 2460 C CA . LYS B 2 147 ? 23.022 49.397 9.788 1.00 33.68 216 LYS B CA 1
ATOM 2461 C C . LYS B 2 147 ? 22.085 48.197 9.769 1.00 32.99 216 LYS B C 1
ATOM 2462 O O . LYS B 2 147 ? 21.927 47.528 8.744 1.00 32.12 216 LYS B O 1
ATOM 2468 N N . PHE B 2 148 ? 21.484 47.915 10.919 1.00 32.67 217 PHE B N 1
ATOM 2469 C CA . PHE B 2 148 ? 20.632 46.747 11.081 1.00 32.52 217 PHE B CA 1
ATOM 2470 C C . PHE B 2 148 ? 19.376 47.070 11.880 1.00 32.46 217 PHE B C 1
ATOM 2471 O O . PHE B 2 148 ? 19.433 47.781 12.884 1.00 32.39 217 PHE B O 1
ATOM 2479 N N . ILE B 2 149 ? 18.251 46.536 11.424 1.00 32.38 218 ILE B N 1
ATOM 2480 C CA . ILE B 2 149 ? 16.988 46.638 12.151 1.00 33.03 218 ILE B CA 1
ATOM 2481 C C . ILE B 2 149 ? 16.113 45.433 11.829 1.00 33.45 218 ILE B C 1
ATOM 2482 O O . ILE B 2 149 ? 16.147 44.911 10.709 1.00 33.61 218 ILE B O 1
ATOM 2487 N N . GLU B 2 150 ? 15.365 44.967 12.825 1.00 34.10 219 GLU B N 1
ATOM 2488 C CA . GLU B 2 150 ? 14.326 43.971 12.602 1.00 35.09 219 GLU B CA 1
ATOM 2489 C C . GLU B 2 150 ? 12.965 44.652 12.562 1.00 35.57 219 GLU B C 1
ATOM 2490 O O . GLU B 2 150 ? 12.672 45.533 13.377 1.00 35.77 219 GLU B O 1
ATOM 2496 N N . THR B 2 151 ? 12.146 44.243 11.601 1.00 36.49 220 THR B N 1
ATOM 2497 C CA . THR B 2 151 ? 10.820 44.818 11.424 1.00 37.31 220 THR B CA 1
ATOM 2498 C C . THR B 2 151 ? 9.758 43.738 11.378 1.00 37.97 220 THR B C 1
ATOM 2499 O O . THR B 2 151 ? 10.020 42.599 10.983 1.00 37.94 220 THR B O 1
ATOM 2503 N N . SER B 2 152 ? 8.546 44.111 11.767 1.00 39.03 221 SER B N 1
ATOM 2504 C CA . SER B 2 152 ? 7.374 43.332 11.410 1.00 40.09 221 SER B CA 1
ATOM 2505 C C . SER B 2 152 ? 6.442 44.209 10.586 1.00 40.96 221 SER B C 1
ATOM 2506 O O . SER B 2 152 ? 5.923 45.216 11.075 1.00 40.94 221 SER B O 1
ATOM 2509 N N . ALA B 2 153 ? 6.262 43.824 9.328 1.00 42.11 222 ALA B N 1
ATOM 2510 C CA . ALA B 2 153 ? 5.382 44.527 8.413 1.00 43.29 222 ALA B CA 1
ATOM 2511 C C . ALA B 2 153 ? 3.917 44.174 8.676 1.00 44.14 222 ALA B C 1
ATOM 2512 O O . ALA B 2 153 ? 3.033 45.003 8.479 1.00 44.61 222 ALA B O 1
ATOM 2514 N N . ALA B 2 154 ? 3.668 42.950 9.134 1.00 45.28 223 ALA B N 1
ATOM 2515 C CA . ALA B 2 154 ? 2.309 42.501 9.442 1.00 46.08 223 ALA B CA 1
ATOM 2516 C C . ALA B 2 154 ? 1.720 43.235 10.647 1.00 46.61 223 ALA B C 1
ATOM 2517 O O . ALA B 2 154 ? 0.559 43.647 10.619 1.00 46.96 223 ALA B O 1
ATOM 2519 N N . VAL B 2 155 ? 2.531 43.417 11.686 1.00 46.98 224 VAL B N 1
ATOM 2520 C CA . VAL B 2 155 ? 2.068 44.005 12.945 1.00 47.45 224 VAL B CA 1
ATOM 2521 C C . VAL B 2 155 ? 2.543 45.467 13.118 1.00 47.46 224 VAL B C 1
ATOM 2522 O O . VAL B 2 155 ? 2.257 46.108 14.133 1.00 48.00 224 VAL B O 1
ATOM 2526 N N . GLN B 2 156 ? 3.231 45.997 12.105 1.00 47.29 225 GLN B N 1
ATOM 2527 C CA . GLN B 2 156 ? 3.849 47.334 12.162 1.00 46.85 225 GLN B CA 1
ATOM 2528 C C . GLN B 2 156 ? 4.732 47.507 13.400 1.00 45.98 225 GLN B C 1
ATOM 2529 O O . GLN B 2 156 ? 4.281 48.002 14.444 1.00 46.41 225 GLN B O 1
ATOM 2535 N N . HIS B 2 157 ? 5.980 47.067 13.291 1.00 44.29 226 HIS B N 1
ATOM 2536 C CA . HIS B 2 157 ? 6.968 47.323 14.325 1.00 42.82 226 HIS B CA 1
ATOM 2537 C C . HIS B 2 157 ? 8.274 47.749 13.669 1.00 41.40 226 HIS B C 1
ATOM 2538 O O . HIS B 2 157 ? 8.742 47.097 12.740 1.00 41.07 226 HIS B O 1
ATOM 2545 N N . ASN B 2 158 ? 8.831 48.862 14.145 1.00 39.69 227 ASN B N 1
ATOM 2546 C CA . ASN B 2 158 ? 10.095 49.423 13.638 1.00 38.43 227 ASN B CA 1
ATOM 2547 C C . ASN B 2 158 ? 10.102 49.911 12.179 1.00 37.15 227 ASN B C 1
ATOM 2548 O O . ASN B 2 158 ? 11.142 50.315 11.672 1.00 36.81 227 ASN B O 1
ATOM 2553 N N . VAL B 2 159 ? 8.944 49.885 11.520 1.00 36.02 228 VAL B N 1
ATOM 2554 C CA . VAL B 2 159 ? 8.842 50.344 10.125 1.00 35.19 228 VAL B CA 1
ATOM 2555 C C . VAL B 2 159 ? 9.054 51.860 10.049 1.00 34.44 228 VAL B C 1
ATOM 2556 O O . VAL B 2 159 ? 9.789 52.351 9.189 1.00 34.41 228 VAL B O 1
ATOM 2560 N N . LYS B 2 160 ? 8.428 52.592 10.969 1.00 33.47 229 LYS B N 1
ATOM 2561 C CA . LYS B 2 160 ? 8.644 54.028 11.104 1.00 32.44 229 LYS B CA 1
ATOM 2562 C C . LYS B 2 160 ? 10.128 54.342 11.297 1.00 31.64 229 LYS B C 1
ATOM 2563 O O . LYS B 2 160 ? 10.681 55.211 10.623 1.00 30.72 229 LYS B O 1
ATOM 2569 N N . GLU B 2 161 ? 10.763 53.615 12.217 1.00 30.61 230 GLU B N 1
ATOM 2570 C CA . GLU B 2 161 ? 12.187 53.776 12.517 1.00 30.43 230 GLU B CA 1
ATOM 2571 C C . GLU B 2 161 ? 13.074 53.456 11.312 1.00 29.44 230 GLU B C 1
ATOM 2572 O O . GLU B 2 161 ? 14.119 54.070 11.123 1.00 29.41 230 GLU B O 1
ATOM 2578 N N . LEU B 2 162 ? 12.644 52.484 10.517 1.00 28.66 231 LEU B N 1
ATOM 2579 C CA . LEU B 2 162 ? 13.367 52.077 9.314 1.00 28.41 231 LEU B CA 1
ATOM 2580 C C . LEU B 2 162 ? 13.516 53.237 8.319 1.00 28.11 231 LEU B C 1
ATOM 2581 O O . LEU B 2 162 ? 14.626 53.546 7.883 1.00 27.83 231 LEU B O 1
ATOM 2586 N N . PHE B 2 163 ? 12.401 53.884 7.982 1.00 27.91 232 PHE B N 1
ATOM 2587 C CA . PHE B 2 163 ? 12.412 54.979 7.008 1.00 28.13 232 PHE B CA 1
ATOM 2588 C C . PHE B 2 163 ? 13.009 56.265 7.555 1.00 28.36 232 PHE B C 1
ATOM 2589 O O . PHE B 2 163 ? 13.615 57.037 6.811 1.00 28.36 232 PHE B O 1
ATOM 2597 N N . GLU B 2 164 ? 12.854 56.497 8.858 1.00 28.15 233 GLU B N 1
ATOM 2598 C CA . GLU B 2 164 ? 13.530 57.614 9.509 1.00 28.63 233 GLU B CA 1
ATOM 2599 C C . GLU B 2 164 ? 15.037 57.378 9.473 1.00 28.25 233 GLU B C 1
ATOM 2600 O O . GLU B 2 164 ? 15.817 58.297 9.190 1.00 28.63 233 GLU B O 1
ATOM 2606 N N . GLY B 2 165 ? 15.433 56.133 9.747 1.00 28.20 234 GLY B N 1
ATOM 2607 C CA . GLY B 2 165 ? 16.847 55.752 9.785 1.00 27.76 234 GLY B CA 1
ATOM 2608 C C . GLY B 2 165 ? 17.544 55.934 8.452 1.00 27.06 234 GLY B C 1
ATOM 2609 O O . GLY B 2 165 ? 18.673 56.424 8.399 1.00 26.90 234 GLY B O 1
ATOM 2610 N N . ILE B 2 166 ? 16.883 55.541 7.365 1.00 26.98 235 ILE B N 1
ATOM 2611 C CA . ILE B 2 166 ? 17.519 55.660 6.039 1.00 26.35 235 ILE B CA 1
ATOM 2612 C C . ILE B 2 166 ? 17.738 57.124 5.634 1.00 26.69 235 ILE B C 1
ATOM 2613 O O . ILE B 2 166 ? 18.748 57.458 5.029 1.00 26.74 235 ILE B O 1
ATOM 2618 N N . VAL B 2 167 ? 16.816 57.998 6.024 1.00 27.46 236 VAL B N 1
ATOM 2619 C CA . VAL B 2 167 ? 16.970 59.430 5.793 1.00 28.12 236 VAL B CA 1
ATOM 2620 C C . VAL B 2 167 ? 18.204 59.993 6.540 1.00 28.87 236 VAL B C 1
ATOM 2621 O O . VAL B 2 167 ? 18.998 60.735 5.961 1.00 28.04 236 VAL B O 1
ATOM 2625 N N . ARG B 2 168 ? 18.353 59.630 7.816 1.00 30.43 237 ARG B N 1
ATOM 2626 C CA . ARG B 2 168 ? 19.508 60.071 8.621 1.00 31.75 237 ARG B CA 1
ATOM 2627 C C . ARG B 2 168 ? 20.817 59.638 7.968 1.00 32.44 237 ARG B C 1
ATOM 2628 O O . ARG B 2 168 ? 21.750 60.432 7.839 1.00 33.12 237 ARG B O 1
ATOM 2636 N N . GLN B 2 169 ? 20.856 58.374 7.552 1.00 33.59 238 GLN B N 1
ATOM 2637 C CA . GLN B 2 169 ? 21.968 57.783 6.817 1.00 34.80 238 GLN B CA 1
ATOM 2638 C C . GLN B 2 169 ? 22.385 58.606 5.596 1.00 34.84 238 GLN B C 1
ATOM 2639 O O . GLN B 2 169 ? 23.574 58.874 5.407 1.00 35.08 238 GLN B O 1
ATOM 2645 N N . VAL B 2 170 ? 21.415 59.007 4.769 1.00 34.84 239 VAL B N 1
ATOM 2646 C CA . VAL B 2 170 ? 21.704 59.829 3.584 1.00 35.07 239 VAL B CA 1
ATOM 2647 C C . VAL B 2 170 ? 22.226 61.214 3.967 1.00 35.78 239 VAL B C 1
ATOM 2648 O O . VAL B 2 170 ? 23.159 61.730 3.346 1.00 35.99 239 VAL B O 1
ATOM 2652 N N . ARG B 2 171 ? 21.630 61.801 4.999 1.00 36.69 240 ARG B N 1
ATOM 2653 C CA . ARG B 2 171 ? 22.055 63.100 5.501 1.00 37.44 240 ARG B CA 1
ATOM 2654 C C . ARG B 2 171 ? 23.506 63.112 5.975 1.00 38.60 240 ARG B C 1
ATOM 2655 O O . ARG B 2 171 ? 24.214 64.101 5.779 1.00 38.95 240 ARG B O 1
ATOM 2663 N N . LEU B 2 172 ? 23.937 62.009 6.585 1.00 40.11 241 LEU B N 1
ATOM 2664 C CA . LEU B 2 172 ? 25.308 61.863 7.081 1.00 41.76 241 LEU B CA 1
ATOM 2665 C C . LEU B 2 172 ? 26.344 61.980 5.961 1.00 43.04 241 LEU B C 1
ATOM 2666 O O . LEU B 2 172 ? 27.415 62.557 6.166 1.00 43.40 241 LEU B O 1
ATOM 2671 N N . ARG B 2 173 ? 26.015 61.439 4.786 1.00 44.24 242 ARG B N 1
ATOM 2672 C CA . ARG B 2 173 ? 26.906 61.478 3.625 1.00 45.70 242 ARG B CA 1
ATOM 2673 C C . ARG B 2 173 ? 26.776 62.796 2.866 1.00 46.87 242 ARG B C 1
ATOM 2674 O O . ARG B 2 173 ? 27.749 63.289 2.287 1.00 46.99 242 ARG B O 1
ATOM 2682 N N . ARG B 2 174 ? 25.571 63.360 2.876 1.00 47.98 243 ARG B N 1
ATOM 2683 C CA . ARG B 2 174 ? 25.216 64.465 1.991 1.00 49.37 243 ARG B CA 1
ATOM 2684 C C . ARG B 2 174 ? 25.510 65.836 2.596 1.00 50.24 243 ARG B C 1
ATOM 2685 O O . ARG B 2 174 ? 26.056 66.718 1.923 1.00 50.49 243 ARG B O 1
ATOM 2693 N N . ASP B 2 175 ? 25.156 66.011 3.864 1.00 51.11 244 ASP B N 1
ATOM 2694 C CA . ASP B 2 175 ? 25.140 67.340 4.459 1.00 52.09 244 ASP B CA 1
ATOM 2695 C C . ASP B 2 175 ? 26.369 67.644 5.315 1.00 52.69 244 ASP B C 1
ATOM 2696 O O . ASP B 2 175 ? 27.116 66.732 5.696 1.00 52.74 244 ASP B O 1
ATOM 2701 N N . SER B 2 176 ? 26.570 68.934 5.592 1.00 53.44 245 SER B N 1
ATOM 2702 C CA . SER B 2 176 ? 27.695 69.417 6.396 1.00 54.18 245 SER B CA 1
ATOM 2703 C C . SER B 2 176 ? 27.648 68.812 7.791 1.00 54.65 245 SER B C 1
ATOM 2704 O O . SER B 2 176 ? 26.581 68.420 8.267 1.00 54.67 245 SER B O 1
ATOM 2707 N N . LYS B 2 177 ? 28.800 68.736 8.449 1.00 55.18 246 LYS B N 1
ATOM 2708 C CA . LYS B 2 177 ? 28.844 68.112 9.769 1.00 55.63 246 LYS B CA 1
ATOM 2709 C C . LYS B 2 177 ? 28.228 68.929 10.898 1.00 55.67 246 LYS B C 1
ATOM 2710 O O . LYS B 2 177 ? 27.891 68.378 11.950 1.00 55.61 246 LYS B O 1
ATOM 2716 N N . GLU B 2 178 ? 28.066 70.232 10.664 1.00 55.56 247 GLU B N 1
ATOM 2717 C CA . GLU B 2 178 ? 27.351 71.099 11.594 1.00 55.65 247 GLU B CA 1
ATOM 2718 C C . GLU B 2 178 ? 25.854 70.787 11.566 1.00 55.25 247 GLU B C 1
ATOM 2719 O O . GLU B 2 178 ? 25.245 70.570 12.616 1.00 55.30 247 GLU B O 1
ATOM 2725 N N . LYS B 2 179 ? 25.278 70.761 10.363 1.00 54.85 248 LYS B N 1
ATOM 2726 C CA . LYS B 2 179 ? 23.862 70.436 10.171 1.00 54.37 248 LYS B CA 1
ATOM 2727 C C . LYS B 2 179 ? 23.501 69.096 10.809 1.00 53.92 248 LYS B C 1
ATOM 2728 O O . LYS B 2 179 ? 22.461 68.976 11.457 1.00 54.05 248 LYS B O 1
ATOM 2734 N N . ASN B 2 180 ? 24.370 68.101 10.632 1.00 53.33 249 ASN B N 1
ATOM 2735 C CA . ASN B 2 180 ? 24.165 66.777 11.219 1.00 52.71 249 ASN B CA 1
ATOM 2736 C C . ASN B 2 180 ? 24.352 66.749 12.739 1.00 52.36 249 ASN B C 1
ATOM 2737 O O . ASN B 2 180 ? 23.759 65.910 13.428 1.00 52.20 249 ASN B O 1
ATOM 2742 N N . GLU B 2 181 ? 25.170 67.669 13.252 1.00 51.97 250 GLU B N 1
ATOM 2743 C CA . GLU B 2 181 ? 25.316 67.868 14.699 1.00 51.54 250 GLU B CA 1
ATOM 2744 C C . GLU B 2 181 ? 24.018 68.367 15.333 1.00 50.75 250 GLU B C 1
ATOM 2745 O O . GLU B 2 181 ? 23.591 67.847 16.364 1.00 50.67 250 GLU B O 1
ATOM 2751 N N . ARG B 2 182 ? 23.409 69.374 14.708 1.00 50.13 251 ARG B N 1
ATOM 2752 C CA . ARG B 2 182 ? 22.111 69.902 15.128 1.00 49.68 251 ARG B CA 1
ATOM 2753 C C . ARG B 2 182 ? 21.040 68.808 15.152 1.00 49.29 251 ARG B C 1
ATOM 2754 O O . ARG B 2 182 ? 20.270 68.709 16.117 1.00 49.15 251 ARG B O 1
ATOM 2762 N N . ARG B 2 183 ? 21.015 67.988 14.096 1.00 48.49 252 ARG B N 1
ATOM 2763 C CA . ARG B 2 183 ? 20.054 66.890 13.947 1.00 47.79 252 ARG B CA 1
ATOM 2764 C C . ARG B 2 183 ? 20.223 65.823 15.022 1.00 47.78 252 ARG B C 1
ATOM 2765 O O . ARG B 2 183 ? 19.237 65.316 15.556 1.00 47.55 252 ARG B O 1
ATOM 2773 N N . LEU B 2 184 ? 21.471 65.487 15.342 1.00 47.80 253 LEU B N 1
ATOM 2774 C CA . LEU B 2 184 ? 21.747 64.496 16.383 1.00 47.99 253 LEU B CA 1
ATOM 2775 C C . LEU B 2 184 ? 21.315 65.001 17.766 1.00 47.96 253 LEU B C 1
ATOM 2776 O O . LEU B 2 184 ? 20.783 64.235 18.569 1.00 47.80 253 LEU B O 1
ATOM 2781 N N . ALA B 2 185 ? 21.536 66.291 18.018 1.00 48.00 254 ALA B N 1
ATOM 2782 C CA . ALA B 2 185 ? 21.112 66.942 19.257 1.00 48.24 254 ALA B CA 1
ATOM 2783 C C . ALA B 2 185 ? 19.583 66.939 19.380 1.00 48.33 254 ALA B C 1
ATOM 2784 O O . ALA B 2 185 ? 19.034 66.514 20.403 1.00 48.24 254 ALA B O 1
ATOM 2786 N N . TYR B 2 186 ? 18.915 67.414 18.327 1.00 48.41 255 TYR B N 1
ATOM 2787 C CA . TYR B 2 186 ? 17.459 67.359 18.211 1.00 48.23 255 TYR B CA 1
ATOM 2788 C C . TYR B 2 186 ? 16.946 65.959 18.527 1.00 48.76 255 TYR B C 1
ATOM 2789 O O . TYR B 2 186 ? 16.007 65.803 19.312 1.00 48.75 255 TYR B O 1
ATOM 2798 N N . GLN B 2 187 ? 17.574 64.954 17.918 1.00 49.46 256 GLN B N 1
ATOM 2799 C CA . GLN B 2 187 ? 17.177 63.552 18.068 1.00 50.39 256 GLN B CA 1
ATOM 2800 C C . GLN B 2 187 ? 17.367 63.024 19.494 1.00 51.25 256 GLN B C 1
ATOM 2801 O O . GLN B 2 187 ? 16.496 62.323 20.026 1.00 51.43 256 GLN B O 1
ATOM 2807 N N . LYS B 2 188 ? 18.506 63.357 20.100 1.00 52.22 257 LYS B N 1
ATOM 2808 C CA . LYS B 2 188 ? 18.835 62.890 21.450 1.00 53.33 257 LYS B CA 1
ATOM 2809 C C . LYS B 2 188 ? 17.882 63.463 22.493 1.00 53.88 257 LYS B C 1
ATOM 2810 O O . LYS B 2 188 ? 17.575 62.806 23.486 1.00 54.11 257 LYS B O 1
ATOM 2816 N N . ARG B 2 189 ? 17.410 64.682 22.242 1.00 54.84 258 ARG B N 1
ATOM 2817 C CA . ARG B 2 189 ? 16.405 65.339 23.076 1.00 55.78 258 ARG B CA 1
ATOM 2818 C C . ARG B 2 189 ? 15.028 64.665 22.986 1.00 56.41 258 ARG B C 1
ATOM 2819 O O . ARG B 2 189 ? 14.345 64.505 24.003 1.00 56.42 258 ARG B O 1
ATOM 2827 N N . LYS B 2 190 ? 14.628 64.283 21.773 1.00 57.24 259 LYS B N 1
ATOM 2828 C CA . LYS B 2 190 ? 13.365 63.570 21.551 1.00 58.15 259 LYS B CA 1
ATOM 2829 C C . LYS B 2 190 ? 13.331 62.197 22.220 1.00 58.73 259 LYS B C 1
ATOM 2830 O O . LYS B 2 190 ? 12.361 61.862 22.899 1.00 58.68 259 LYS B O 1
ATOM 2836 N N . GLU B 2 191 ? 14.390 61.413 22.016 1.00 59.59 260 GLU B N 1
ATOM 2837 C CA . GLU B 2 191 ? 14.502 60.071 22.594 1.00 60.61 260 GLU B CA 1
ATOM 2838 C C . GLU B 2 191 ? 14.811 60.135 24.090 1.00 61.32 260 GLU B C 1
ATOM 2839 O O . GLU B 2 191 ? 14.484 59.211 24.844 1.00 61.61 26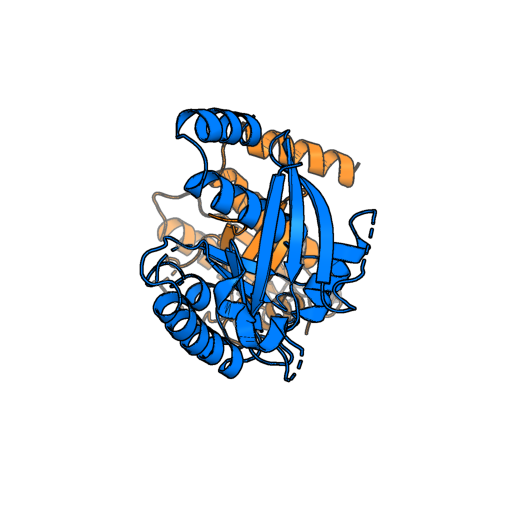0 GLU B O 1
ATOM 2845 N N . SER B 2 192 ? 15.439 61.232 24.507 1.00 61.80 261 SER B N 1
ATOM 2846 C CA . SER B 2 192 ? 15.786 61.459 25.906 1.00 62.34 261 SER B CA 1
ATOM 2847 C C . SER B 2 192 ? 15.751 62.954 26.227 1.00 62.45 261 SER B C 1
ATOM 2848 O O . SER B 2 192 ? 15.623 63.347 27.395 1.00 62.86 261 SER B O 1
#

Organism: Homo sapiens (NCBI:txid9606)

Sequence (344 aa):
MTYYRVVLIGEQGVGKSTLANIFAGVHDSEVLGEDTYERTLMVDGESATIILLDMWENEWLHDHCMQVGDAYLIVYSITDRASFEKASELRIQLRRARQTEDIPIILVGNKSDLVRREVSVSEGRAAVVFDKFIETSAAVQHNVKELFEGIVRQVRLRRDSKEKNERRLAYQKREFGMTYYRVVLIGEQGVGKSTLANIFAGVEDTYERTLMVDGESATIILLDMWENHDHMQVGDAYLIVYSITDRASFEKASELRIQLRRARQTEDIPIILVGNKSDLVRREVSVSEGRAAVVFDCKFIETSAAVQHNVKELFEGIVRQVRLRRDSKEKNERRLAYQKRKES

Foldseek 3Di:
DAEFEEEEDFDPPLCLVLLQVLVQVVADDCVVHDQWHWGWDQALNDIYIYTYGYQCPDPPCNVVVLPPGLAYEQTGEQADVVRVVRSVVVVVVNCVSVVPDPRHYEYEHEPVVVVCGDADPVNQVVVVVSPHYDYAYSPVGRCSVVVVSVSRLVSCVRPDDPVVNVVSVVSVVD/DPLAAEFEEEEDFDPPQCSCLLVCVVQVRHQWDWDWDDALRHIYIYIYGDDYDVALVLVPGLAYEQTGEQADVVRVVVSVVVLVVSCVSPVVDDRAYEYEHEPVVPVVGDHDPVNQVVVVVSVHHYDYAYSPVGDCSVVVVSVSVLSSCVRPDDPVVNVSSVVSVVVVVD

CATH classification: 3.40.50.300

Secondary structure (DSSP, 8-state):
--EEEEEEE-STTSSHHHHHHHHHHHS---TT-TTEEEEEEEETTEEEEEEEE------TTGGGHHHH-SEEEEEEETT-HHHHHHHHHHHHHHHHHTTTS---EEEEEE-TT-----S-HHHHH---TT--EEE-BTTTTBSHHHHHHHHHHHHHHHHS-HHHHHHHHHHHH-/-TT--EEEEEEEE-TTSSHHHHHHHHHT---EEEEEEEETTEEEEEEEE----------S-SEEEEEEETT-HHHHHHHHHHHHHHHHHTTTS---EEEEEE-TT-----S-HHHHH--TTTT-EEEEEBTTTTBSHHHHHHHHHHHHHHHHS-HHHHHHHHHHHHHHH-

GO terms:
  GO:0005515 protein binding (F, IPI)
  GO:0005525 GTP binding (F, TAS)
  GO:0006955 immune response (P, TAS)
  GO:0007165 signal transduction (P, TAS)
  GO:0007166 cell surface receptor signaling pathway (P, TAS)
  GO:0000287 magnesium ion binding (F, IDA)
  GO:0005525 GTP binding (F, IDA)
  GO:0009898 cytoplasmic side of plasma membrane (C, IDA)
  GO:0003924 GTPase activity (F, IDA)
  GO:0019003 GDP binding (F, IDA)
  GO:0051233 spindle midzone (C, IDA)
  GO:0072686 mitotic spindle (C, IDA)
  GO:0030496 midbody (C, IDA)
  GO:0051276 chromosome organization (P, IMP)
  GO:0051310 metaphase chromosome alignment (P, IMP)
  GO:0000278 mitotic cell cycle (P, IMP)

Radius of gyration: 23.32 Å; Cα contacts (8 Å, |Δi|>4): 618; chains: 2; bounding box: 52×67×48 Å

B-factor: mean 35.98, std 12.23, range [12.9, 71.84]

InterPro domains:
  IPR001806 Small GTPase [PF00071] (77-240)
  IPR001806 Small GTPase [PS51421] (70-296)
  IPR001806 Small GTPase [SM00174] (78-242)
  IPR005225 Small GTP-binding domain [TIGR00231] (75-233)
  IPR017358 Ras-related small G protein, RGK family [PIRSF038017] (5-296)
  IPR027417 P-loop containing nucleoside triphosphate hydrolase [G3DSA:3.40.50.300] (74-243)
  IPR027417 P-loop containing nucleoside triphosphate hydrolase [SSF52540] (73-264)
  IPR051641 RGK GTP-binding regulators [PTHR45775] (41-296)

Nearest PDB structures (foldseek):
  2cjw-assembly1_A  TM=1.006E+00  e=3.659E-35  Homo sapiens
  4m21-assembly1_A  TM=9.007E-01  e=1.653E-16  Homo sapiens
  6zl3-assembly1_A  TM=9.008E-01  e=1.763E-16  Homo sapiens
  4m1y-assembly1_A  TM=9.014E-01  e=5.982E-16  Homo sapiens
  5uk9-assembly2_B  TM=9.010E-01  e=6.056E-15  Homo sapiens

Solvent-accessible surface area: 18393 Å² total